Protein AF-0000000071179556 (afdb_homodimer)

Radius of gyration: 22.23 Å; Cα contacts (8 Å, |Δi|>4): 748; chains: 2; bounding box: 50×65×50 Å

Sequence (368 aa):
MEKKILLCCTGSVATIKAEELIEKFENQGFNIKVVLTNAAKHFCNAEVIQAKKVDVYTDENEWEMWKDRGDPVLHIDLGKWADILVIAPLDANTLAKISQGLCDNLLTCIIRAWDTSKPLFFCPAMNTRMYLHPLTASQILQLESWGYKQIPCISKTLMCGDTGIGAMAPVDVIVNDVVVSLSNMEKKILLCCTGSVATIKAEELIEKFENQGFNIKVVLTNAAKHFCNAEVIQAKKVDVYTDENEWEMWKDRGDPVLHIDLGKWADILVIAPLDANTLAKISQGLCDNLLTCIIRAWDTSKPLFFCPAMNTRMYLHPLTASQILQLESWGYKQIPCISKTLMCGDTGIGAMAPVDVIVNDVVVSLSN

Structure (mmCIF, N/CA/C/O backbone):
data_AF-0000000071179556-model_v1
#
loop_
_entity.id
_entity.type
_entity.pdbx_description
1 polymer 'Phosphopantothenoylcysteine decarboxylase'
#
loop_
_atom_site.group_PDB
_atom_site.id
_atom_site.type_symbol
_atom_site.label_atom_id
_atom_site.label_alt_id
_atom_site.label_comp_id
_atom_site.label_asym_id
_atom_site.label_entity_id
_atom_site.label_seq_id
_atom_site.pdbx_PDB_ins_code
_atom_site.Cartn_x
_atom_site.Cartn_y
_atom_site.Cartn_z
_atom_site.occupancy
_atom_site.B_iso_or_equiv
_atom_site.auth_seq_id
_atom_site.auth_comp_id
_atom_site.auth_asym_id
_atom_site.auth_atom_id
_atom_site.pdbx_PDB_model_num
ATOM 1 N N . MET A 1 1 ? 3.49 -35.5 -17.047 1 62.56 1 MET A N 1
ATOM 2 C CA . MET A 1 1 ? 4.266 -35 -15.914 1 62.56 1 MET A CA 1
ATOM 3 C C . MET A 1 1 ? 3.461 -34 -15.109 1 62.56 1 MET A C 1
ATOM 5 O O . MET A 1 1 ? 2.635 -33.281 -15.664 1 62.56 1 MET A O 1
ATOM 9 N N . GLU A 1 2 ? 3.504 -34.125 -13.766 1 88.88 2 GLU A N 1
ATOM 10 C CA . GLU A 1 2 ? 2.764 -33.219 -12.875 1 88.88 2 GLU A CA 1
ATOM 11 C C . GLU A 1 2 ? 3.189 -31.766 -13.055 1 88.88 2 GLU A C 1
ATOM 13 O O . GLU A 1 2 ? 4.383 -31.469 -13.078 1 88.88 2 GLU A O 1
ATOM 18 N N . LYS A 1 3 ? 2.256 -30.984 -13.445 1 95.06 3 LYS A N 1
ATOM 19 C CA . LYS A 1 3 ? 2.576 -29.562 -13.594 1 95.06 3 LYS A CA 1
ATOM 20 C C . LYS A 1 3 ? 2.914 -28.938 -12.25 1 95.06 3 LYS A C 1
ATOM 22 O O . LYS A 1 3 ? 2.369 -29.328 -11.219 1 95.06 3 LYS A O 1
ATOM 27 N N . LYS A 1 4 ? 3.855 -28.047 -12.289 1 98.19 4 LYS A N 1
ATOM 28 C CA . LYS A 1 4 ? 4.398 -27.406 -11.094 1 98.19 4 LYS A CA 1
ATOM 29 C C . LYS A 1 4 ? 3.879 -25.984 -10.945 1 98.19 4 LYS A C 1
ATOM 31 O O . LYS A 1 4 ? 4.031 -25.156 -11.852 1 98.19 4 LYS A O 1
ATOM 36 N N . ILE A 1 5 ? 3.25 -25.703 -9.742 1 98.38 5 ILE A N 1
ATOM 37 C CA . ILE A 1 5 ? 2.723 -24.359 -9.461 1 98.38 5 ILE A CA 1
ATOM 38 C C . ILE A 1 5 ? 3.531 -23.719 -8.344 1 98.38 5 ILE A C 1
ATOM 40 O O . ILE A 1 5 ? 3.756 -24.328 -7.293 1 98.38 5 ILE A O 1
ATOM 44 N N . LEU A 1 6 ? 4.035 -22.609 -8.609 1 98.81 6 LEU A N 1
ATOM 45 C CA . LEU A 1 6 ? 4.543 -21.75 -7.551 1 98.81 6 LEU A CA 1
ATOM 46 C C . LEU A 1 6 ? 3.451 -20.812 -7.039 1 98.81 6 LEU A C 1
ATOM 48 O O . LEU A 1 6 ? 3.049 -19.875 -7.734 1 98.81 6 LEU A O 1
ATOM 52 N N . LEU A 1 7 ? 2.908 -21.094 -5.879 1 98.75 7 LEU A N 1
ATOM 53 C CA . LEU A 1 7 ? 1.885 -20.266 -5.25 1 98.75 7 LEU A CA 1
ATOM 54 C C . LEU A 1 7 ? 2.52 -19.172 -4.391 1 98.75 7 LEU A C 1
ATOM 56 O O . LEU A 1 7 ? 3.277 -19.469 -3.465 1 98.75 7 LEU A O 1
ATOM 60 N N . CYS A 1 8 ? 2.24 -17.953 -4.719 1 98.88 8 CYS A N 1
ATOM 61 C CA . CYS A 1 8 ? 2.846 -16.812 -4.035 1 98.88 8 CYS A CA 1
ATOM 62 C C . CYS A 1 8 ? 1.792 -16 -3.291 1 98.88 8 CYS A C 1
ATOM 64 O O . CYS A 1 8 ? 0.78 -15.602 -3.873 1 98.88 8 CYS A O 1
ATOM 66 N N . CYS A 1 9 ? 2.051 -15.703 -2.035 1 98.62 9 CYS A N 1
ATOM 67 C CA . CYS A 1 9 ? 1.109 -14.969 -1.197 1 98.62 9 CYS A CA 1
ATOM 68 C C . CYS A 1 9 ? 1.713 -13.656 -0.721 1 98.62 9 CYS A C 1
ATOM 70 O O . CYS A 1 9 ? 2.895 -13.602 -0.375 1 98.62 9 CYS A O 1
ATOM 72 N N . THR A 1 10 ? 0.874 -12.602 -0.731 1 98.44 10 THR A N 1
ATOM 73 C CA . THR A 1 10 ? 1.305 -11.273 -0.328 1 98.44 10 THR A CA 1
ATOM 74 C C . THR A 1 10 ? 0.527 -10.797 0.896 1 98.44 10 THR A C 1
ATOM 76 O O . THR A 1 10 ? -0.205 -11.578 1.512 1 98.44 10 THR A O 1
ATOM 79 N N . GLY A 1 11 ? 0.757 -9.516 1.272 1 94.94 11 GLY A N 1
ATOM 80 C CA . GLY A 1 11 ? 0.276 -9.008 2.547 1 94.94 11 GLY A CA 1
ATOM 81 C C . GLY A 1 11 ? -1.184 -8.594 2.51 1 94.94 11 GLY A C 1
ATOM 82 O O . GLY A 1 11 ? -1.512 -7.434 2.773 1 94.94 11 GLY A O 1
ATOM 83 N N . SER A 1 12 ? -2.061 -9.453 2.211 1 94.88 12 SER A N 1
ATOM 84 C CA . SER A 1 12 ? -3.508 -9.297 2.316 1 94.88 12 SER A CA 1
ATOM 85 C C . SER A 1 12 ? -4.102 -10.305 3.295 1 94.88 12 SER A C 1
ATOM 87 O O . SER A 1 12 ? -3.621 -11.438 3.393 1 94.88 12 SER A O 1
ATOM 89 N N . VAL A 1 13 ? -5.184 -9.891 3.982 1 91.56 13 VAL A N 1
ATOM 90 C CA . VAL A 1 13 ? -5.824 -10.781 4.945 1 91.56 13 VAL A CA 1
ATOM 91 C C . VAL A 1 13 ? -6.277 -12.062 4.246 1 91.56 13 VAL A C 1
ATOM 93 O O . VAL A 1 13 ? -6.297 -13.133 4.855 1 91.56 13 VAL A O 1
ATOM 96 N N . ALA A 1 14 ? -6.531 -12.055 2.951 1 94.25 14 ALA A N 1
ATOM 97 C CA . ALA A 1 14 ? -6.977 -13.195 2.154 1 94.25 14 ALA A CA 1
ATOM 98 C C . ALA A 1 14 ? -5.926 -14.297 2.143 1 94.25 14 ALA A C 1
ATOM 100 O O . ALA A 1 14 ? -6.215 -15.43 1.756 1 94.25 14 ALA A O 1
ATOM 101 N N . THR A 1 15 ? -4.73 -14.016 2.582 1 96.19 15 THR A N 1
ATOM 102 C CA . THR A 1 15 ? -3.66 -15 2.672 1 96.19 15 THR A CA 1
ATOM 103 C C . THR A 1 15 ? -4.051 -16.141 3.617 1 96.19 15 THR A C 1
ATOM 105 O O . THR A 1 15 ? -3.484 -17.234 3.551 1 96.19 15 THR A O 1
ATOM 108 N N . ILE A 1 16 ? -5.016 -15.922 4.449 1 93.25 16 ILE A N 1
ATOM 109 C CA . ILE A 1 16 ? -5.52 -16.953 5.34 1 93.25 16 ILE A CA 1
ATOM 110 C C . ILE A 1 16 ? -6.039 -18.141 4.52 1 93.25 16 ILE A C 1
ATOM 112 O O . ILE A 1 16 ? -6.176 -19.25 5.035 1 93.25 16 ILE A O 1
ATOM 116 N N . LYS A 1 17 ? -6.375 -17.953 3.24 1 94.88 17 LYS A N 1
ATOM 117 C CA . LYS A 1 17 ? -6.922 -18.984 2.354 1 94.88 17 LYS A CA 1
ATOM 118 C C . LYS A 1 17 ? -5.809 -19.781 1.691 1 94.88 17 LYS A C 1
ATOM 120 O O . LYS A 1 17 ? -6.074 -20.703 0.906 1 94.88 17 LYS A O 1
ATOM 125 N N . ALA A 1 18 ? -4.578 -19.484 2.018 1 96.75 18 ALA A N 1
ATOM 126 C CA . ALA A 1 18 ? -3.439 -20.125 1.355 1 96.75 18 ALA A CA 1
ATOM 127 C C . ALA A 1 18 ? -3.486 -21.641 1.511 1 96.75 18 ALA A C 1
ATOM 129 O O . ALA A 1 18 ? -3.273 -22.375 0.543 1 96.75 18 ALA A O 1
ATOM 130 N N . GLU A 1 19 ? -3.807 -22.094 2.672 1 96 19 GLU A N 1
ATOM 131 C CA . GLU A 1 19 ? -3.846 -23.531 2.926 1 96 19 GLU A CA 1
ATOM 132 C C . GLU A 1 19 ? -4.91 -24.219 2.068 1 96 19 GLU A C 1
ATOM 134 O O . GLU A 1 19 ? -4.664 -25.281 1.5 1 96 19 GLU A O 1
ATOM 139 N N . GLU A 1 20 ? -6.055 -23.609 2.033 1 96.88 20 GLU A N 1
ATOM 140 C CA . GLU A 1 20 ? -7.137 -24.141 1.214 1 96.88 20 GLU A CA 1
ATOM 141 C C . GLU A 1 20 ? -6.742 -24.188 -0.26 1 96.88 20 GLU A C 1
ATOM 143 O O . GLU A 1 20 ? -7.023 -25.172 -0.954 1 96.88 20 GLU A O 1
ATOM 148 N N . LEU A 1 21 ? -6.09 -23.172 -0.762 1 97.94 21 LEU A N 1
ATOM 149 C CA . LEU A 1 21 ? -5.621 -23.109 -2.141 1 97.94 21 LEU A CA 1
ATOM 150 C C . LEU A 1 21 ? -4.66 -24.25 -2.439 1 97.94 21 LEU A C 1
ATOM 152 O O . LEU A 1 21 ? -4.793 -24.922 -3.463 1 97.94 21 LEU A O 1
ATOM 156 N N . ILE A 1 22 ? -3.709 -24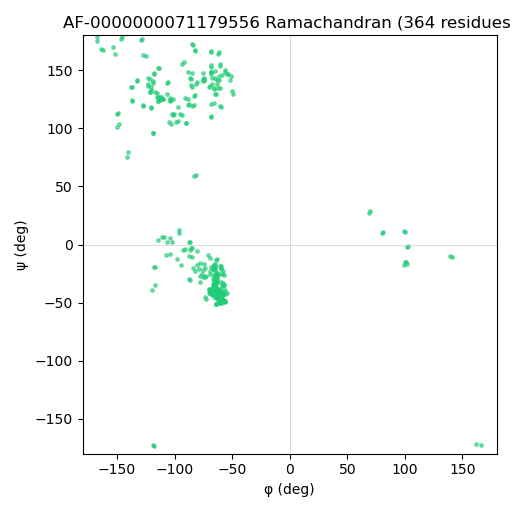.453 -1.529 1 97.62 22 ILE A N 1
ATOM 157 C CA . ILE A 1 22 ? -2.707 -25.5 -1.677 1 97.62 22 ILE A CA 1
ATOM 158 C C . ILE A 1 22 ? -3.396 -26.859 -1.8 1 97.62 22 ILE A C 1
ATOM 160 O O . ILE A 1 22 ? -3.131 -27.609 -2.738 1 97.62 22 ILE A O 1
ATOM 164 N N . GLU A 1 23 ? -4.312 -27.109 -0.922 1 96.81 23 GLU A N 1
ATOM 165 C CA . GLU A 1 23 ? -5.02 -28.375 -0.893 1 96.81 23 GLU A CA 1
ATOM 166 C C . GLU A 1 23 ? -5.793 -28.609 -2.188 1 96.81 23 GLU A C 1
ATOM 168 O O . GLU A 1 23 ? -5.746 -29.703 -2.756 1 96.81 23 GLU A O 1
ATOM 173 N N . LYS A 1 24 ? -6.477 -27.641 -2.631 1 97.69 24 LYS A N 1
ATOM 174 C CA . LYS A 1 24 ? -7.305 -27.781 -3.822 1 97.69 24 LYS A CA 1
ATOM 175 C C . LYS A 1 24 ? -6.449 -27.969 -5.07 1 97.69 24 LYS A C 1
ATOM 177 O O . LYS A 1 24 ? -6.801 -28.75 -5.957 1 97.69 24 LYS A O 1
ATOM 182 N N . PHE A 1 25 ? -5.332 -27.25 -5.184 1 97.5 25 PHE A N 1
ATOM 183 C CA . PHE A 1 25 ? -4.426 -27.438 -6.305 1 97.5 25 PHE A CA 1
ATOM 184 C C . PHE A 1 25 ? -3.816 -28.844 -6.277 1 97.5 25 PHE A C 1
ATOM 186 O O . PHE A 1 25 ? -3.697 -29.5 -7.316 1 97.5 25 PHE A O 1
ATOM 193 N N . GLU A 1 26 ? -3.426 -29.281 -5.059 1 96.62 26 GLU A N 1
ATOM 194 C CA . GLU A 1 26 ? -2.881 -30.625 -4.922 1 96.62 26 GLU A CA 1
ATOM 195 C C . GLU A 1 26 ? -3.904 -31.688 -5.332 1 96.62 26 GLU A C 1
ATOM 197 O O . GLU A 1 26 ? -3.561 -32.688 -5.98 1 96.62 26 GLU A O 1
ATOM 202 N N . ASN A 1 27 ? -5.133 -31.438 -4.957 1 96.44 27 ASN A N 1
ATOM 203 C CA . ASN A 1 27 ? -6.211 -32.344 -5.309 1 96.44 27 ASN A CA 1
ATOM 204 C C . ASN A 1 27 ? -6.41 -32.438 -6.82 1 96.44 27 ASN A C 1
ATOM 206 O O . ASN A 1 27 ? -6.953 -33.406 -7.332 1 96.44 27 ASN A O 1
ATOM 210 N N . GLN A 1 28 ? -6 -31.391 -7.543 1 96.12 28 GLN A N 1
ATOM 211 C CA . GLN A 1 28 ? -6.082 -31.359 -9 1 96.12 28 GLN A CA 1
ATOM 212 C C . GLN A 1 28 ? -4.848 -32 -9.633 1 96.12 28 GLN A C 1
ATOM 214 O O . GLN A 1 28 ? -4.723 -32.031 -10.852 1 96.12 28 GLN A O 1
ATOM 219 N N . GLY A 1 29 ? -3.848 -32.406 -8.773 1 95.44 29 GLY A N 1
ATOM 220 C CA . GLY A 1 29 ? -2.695 -33.156 -9.258 1 95.44 29 GLY A CA 1
ATOM 221 C C . GLY A 1 29 ? -1.466 -32.281 -9.453 1 95.44 29 GLY A C 1
ATOM 222 O O . GLY A 1 29 ? -0.488 -32.719 -10.07 1 95.44 29 GLY A O 1
ATOM 223 N N . PHE A 1 30 ? -1.452 -31.062 -8.992 1 97.12 30 PHE A N 1
ATOM 224 C CA . PHE A 1 30 ? -0.319 -30.172 -9.172 1 97.12 30 PHE A CA 1
ATOM 225 C C . PHE A 1 30 ? 0.721 -30.375 -8.078 1 97.12 30 PHE A C 1
ATOM 227 O O . PHE A 1 30 ? 0.377 -30.719 -6.945 1 97.12 30 PHE A O 1
ATOM 234 N N . ASN A 1 31 ? 1.941 -30.297 -8.414 1 97.44 31 ASN A N 1
ATOM 235 C CA . ASN A 1 31 ? 3.021 -30.125 -7.449 1 97.44 31 ASN A CA 1
ATOM 236 C C . ASN A 1 31 ? 3.188 -28.656 -7.047 1 97.44 31 ASN A C 1
ATOM 238 O O . ASN A 1 31 ? 3.301 -27.781 -7.91 1 97.44 31 ASN A O 1
ATOM 242 N N . ILE A 1 32 ? 3.203 -28.375 -5.68 1 97.5 32 ILE A N 1
ATOM 243 C CA . ILE A 1 32 ? 3.092 -26.984 -5.246 1 97.5 32 ILE A CA 1
ATOM 244 C C . ILE A 1 32 ? 4.312 -26.609 -4.414 1 97.5 32 ILE A C 1
ATOM 246 O O . ILE A 1 32 ? 4.758 -27.375 -3.559 1 97.5 32 ILE A O 1
ATOM 250 N N . LYS A 1 33 ? 4.922 -25.5 -4.711 1 98 33 LYS A N 1
ATOM 251 C CA . LYS A 1 33 ? 5.785 -24.75 -3.805 1 98 33 LYS A CA 1
ATOM 252 C C . LYS A 1 33 ? 5.172 -23.391 -3.469 1 98 33 LYS A C 1
ATOM 254 O O . LYS A 1 33 ? 4.41 -22.828 -4.262 1 98 33 LYS A O 1
ATOM 259 N N . VAL A 1 34 ? 5.523 -22.875 -2.258 1 98.38 34 VAL A N 1
ATOM 260 C CA . VAL A 1 34 ? 4.867 -21.656 -1.783 1 98.38 34 VAL A CA 1
ATOM 261 C C . VAL A 1 34 ? 5.91 -20.578 -1.488 1 98.38 34 VAL A C 1
ATOM 263 O O . VAL A 1 34 ? 6.977 -20.875 -0.939 1 98.38 34 VAL A O 1
ATOM 266 N N . VAL A 1 35 ? 5.625 -19.375 -1.896 1 98.25 35 VAL A N 1
ATOM 267 C CA . VAL A 1 35 ? 6.398 -18.203 -1.502 1 98.25 35 VAL A CA 1
ATOM 268 C C . VAL A 1 35 ? 5.531 -17.281 -0.651 1 98.25 35 VAL A C 1
ATOM 270 O O . VAL A 1 35 ? 4.414 -16.938 -1.041 1 98.25 35 VAL A O 1
ATOM 273 N N . LEU A 1 36 ? 6.008 -16.922 0.505 1 97.75 36 LEU A N 1
ATOM 274 C CA . LEU A 1 36 ? 5.355 -15.945 1.375 1 97.75 36 LEU A CA 1
ATOM 275 C C . LEU A 1 36 ? 6.207 -14.688 1.521 1 97.75 36 LEU A C 1
ATOM 277 O O . LEU A 1 36 ? 7.379 -14.766 1.901 1 97.75 36 LEU A O 1
ATOM 281 N N . THR A 1 37 ? 5.617 -13.516 1.182 1 97.69 37 THR A N 1
ATOM 282 C CA . THR A 1 37 ? 6.297 -12.281 1.56 1 97.69 37 THR A CA 1
ATOM 283 C C . THR A 1 37 ? 6.289 -12.102 3.074 1 97.69 37 THR A C 1
ATOM 285 O O . THR A 1 37 ? 5.531 -12.773 3.779 1 97.69 37 THR A O 1
ATOM 288 N N . ASN A 1 38 ? 7.09 -11.195 3.547 1 94.88 38 ASN A N 1
ATOM 289 C CA . ASN A 1 38 ? 7.098 -10.93 4.98 1 94.88 38 ASN A CA 1
ATOM 290 C C . ASN A 1 38 ? 5.727 -10.477 5.473 1 94.88 38 ASN A C 1
ATOM 292 O O . ASN A 1 38 ? 5.285 -10.883 6.551 1 94.88 38 ASN A O 1
ATOM 296 N N . ALA A 1 39 ? 5.07 -9.672 4.746 1 94.25 39 ALA A N 1
ATOM 297 C CA . ALA A 1 39 ? 3.742 -9.195 5.129 1 94.25 39 ALA A CA 1
ATOM 298 C C . ALA A 1 39 ? 2.734 -10.344 5.156 1 94.25 39 ALA A C 1
ATOM 300 O O . ALA A 1 39 ? 1.844 -10.367 6.008 1 94.25 39 ALA A O 1
ATOM 301 N N . ALA A 1 40 ? 2.873 -11.32 4.266 1 95.75 40 ALA A N 1
ATOM 302 C CA . ALA A 1 40 ? 1.962 -12.453 4.191 1 95.75 40 ALA A CA 1
ATOM 303 C C . ALA A 1 40 ? 2.061 -13.32 5.449 1 95.75 40 ALA A C 1
ATOM 305 O O . ALA A 1 40 ? 1.081 -13.945 5.855 1 95.75 40 ALA A O 1
ATOM 306 N N . LYS A 1 41 ? 3.162 -13.312 6.098 1 94.06 41 LYS A N 1
ATOM 307 C CA . LYS A 1 41 ? 3.418 -14.156 7.258 1 94.06 41 LYS A CA 1
ATOM 308 C C . LYS A 1 41 ? 2.549 -13.734 8.445 1 94.06 41 LYS A C 1
ATOM 310 O O . LYS A 1 41 ? 2.387 -14.5 9.398 1 94.06 41 LYS A O 1
ATOM 315 N N . HIS A 1 42 ? 2.082 -12.547 8.367 1 89.12 42 HIS A N 1
ATOM 316 C CA . HIS A 1 42 ? 1.188 -12.086 9.422 1 89.12 42 HIS A CA 1
ATOM 317 C C . HIS A 1 42 ? -0.127 -12.859 9.406 1 89.12 42 HIS A C 1
ATOM 319 O O . HIS A 1 42 ? -0.814 -12.945 10.43 1 89.12 42 HIS A O 1
ATOM 325 N N . PHE A 1 43 ? -0.433 -13.5 8.266 1 90.56 43 PHE A N 1
ATOM 326 C CA . PHE A 1 43 ? -1.744 -14.117 8.102 1 90.56 43 PHE A CA 1
ATOM 327 C C . PHE A 1 43 ? -1.614 -15.625 7.922 1 90.56 43 PHE A C 1
ATOM 329 O O . PHE A 1 43 ? -2.607 -16.344 7.988 1 90.56 43 PHE A O 1
ATOM 336 N N . CYS A 1 44 ? -0.476 -16.016 7.566 1 90.25 44 CYS A N 1
ATOM 337 C CA . CYS A 1 44 ? -0.208 -17.422 7.277 1 90.25 44 CYS A CA 1
ATOM 338 C C . CYS A 1 44 ? 1.121 -17.859 7.883 1 90.25 44 CYS A C 1
ATOM 340 O O . CYS A 1 44 ? 2.166 -17.281 7.582 1 90.25 44 CYS A O 1
ATOM 342 N N . ASN A 1 45 ? 1.01 -18.859 8.68 1 88.56 45 ASN A N 1
ATOM 343 C CA . ASN A 1 45 ? 2.207 -19.406 9.312 1 88.56 45 ASN A CA 1
ATOM 344 C C . ASN A 1 45 ? 2.928 -20.391 8.398 1 88.56 45 ASN A C 1
ATOM 346 O O . ASN A 1 45 ? 2.377 -21.438 8.039 1 88.56 45 ASN A O 1
ATOM 350 N N . ALA A 1 46 ? 4.109 -20.062 8.109 1 85.31 46 ALA A N 1
ATOM 351 C CA . ALA A 1 46 ? 4.91 -20.891 7.207 1 85.31 46 ALA A CA 1
ATOM 352 C C . ALA A 1 46 ? 5.055 -22.312 7.746 1 85.31 46 ALA A C 1
ATOM 354 O O . ALA A 1 46 ? 5.055 -23.266 6.98 1 85.31 46 ALA A O 1
ATOM 355 N N . GLU A 1 47 ? 5.16 -22.422 9.016 1 85.38 47 GLU A N 1
ATOM 356 C CA . GLU A 1 47 ? 5.359 -23.719 9.648 1 85.38 47 GLU A CA 1
ATOM 357 C C . GLU A 1 47 ? 4.141 -24.625 9.453 1 85.38 47 GLU A C 1
ATOM 359 O O . GLU A 1 47 ? 4.281 -25.828 9.32 1 85.38 47 GLU A O 1
ATOM 364 N N . VAL A 1 48 ? 3.033 -24 9.422 1 85.06 48 VAL A N 1
ATOM 365 C CA . VAL A 1 48 ? 1.794 -24.75 9.242 1 85.06 48 VAL A CA 1
ATOM 366 C C . VAL A 1 48 ? 1.752 -25.344 7.84 1 85.06 48 VAL A C 1
ATOM 368 O O . VAL A 1 48 ? 1.374 -26.5 7.664 1 85.06 48 VAL A O 1
ATOM 371 N N . ILE A 1 49 ? 2.195 -24.594 6.914 1 86.69 49 ILE A N 1
ATOM 372 C CA . ILE A 1 49 ? 2.238 -25.062 5.535 1 86.69 49 ILE A CA 1
ATOM 373 C C . ILE A 1 49 ? 3.299 -26.156 5.391 1 86.69 49 ILE A C 1
ATOM 375 O O . ILE A 1 49 ? 3.062 -27.172 4.742 1 86.69 49 ILE A O 1
ATOM 379 N N . GLN A 1 50 ? 4.402 -25.953 6.008 1 85.56 50 GLN A N 1
ATOM 380 C CA . GLN A 1 50 ? 5.5 -26.906 5.926 1 85.56 50 GLN A CA 1
ATOM 381 C C . GLN A 1 50 ? 5.105 -28.25 6.52 1 85.56 50 GLN A C 1
ATOM 383 O O . GLN A 1 50 ? 5.555 -29.297 6.051 1 85.56 50 GLN A O 1
ATOM 388 N N . ALA A 1 51 ? 4.289 -28.172 7.473 1 83 51 ALA A N 1
ATOM 389 C CA . ALA A 1 51 ? 3.832 -29.391 8.133 1 83 51 ALA A CA 1
ATOM 390 C C . ALA A 1 51 ? 3.025 -30.266 7.176 1 83 51 ALA A C 1
ATOM 392 O O . ALA A 1 51 ? 2.92 -31.469 7.371 1 83 51 ALA A O 1
ATOM 393 N N . LYS A 1 52 ? 2.598 -29.703 6.125 1 85.31 52 LYS A N 1
ATOM 394 C CA . LYS A 1 52 ? 1.834 -30.422 5.117 1 85.31 52 LYS A CA 1
ATOM 395 C C . LYS A 1 52 ? 2.738 -30.906 3.984 1 85.31 52 LYS A C 1
ATOM 397 O O . LYS A 1 52 ? 2.262 -31.203 2.889 1 85.31 52 LYS A O 1
ATOM 402 N N . LYS A 1 53 ? 4.043 -30.828 4.117 1 88.81 53 LYS A N 1
ATOM 403 C CA . LYS A 1 53 ? 5.07 -31.312 3.203 1 88.81 53 LYS A CA 1
ATOM 404 C C . LYS A 1 53 ? 5.113 -30.484 1.926 1 88.81 53 LYS A C 1
ATOM 406 O O . LYS A 1 53 ? 5.297 -31.031 0.833 1 88.81 53 LYS A O 1
ATOM 411 N N . VAL A 1 54 ? 4.758 -29.312 2.051 1 93.88 54 VAL A N 1
ATOM 412 C CA . VAL A 1 54 ? 4.895 -28.344 0.968 1 93.88 54 VAL A CA 1
ATOM 413 C C . VAL A 1 54 ? 6.07 -27.422 1.254 1 93.88 54 VAL A C 1
ATOM 415 O O . VAL A 1 54 ? 6.191 -26.875 2.359 1 93.88 54 VAL A O 1
ATOM 418 N N . ASP A 1 55 ? 7.016 -27.312 0.297 1 95.56 55 ASP A N 1
ATOM 419 C CA . ASP A 1 55 ? 8.141 -26.406 0.47 1 95.56 55 ASP A CA 1
ATOM 420 C C . ASP A 1 55 ? 7.672 -24.953 0.504 1 95.56 55 ASP A C 1
ATOM 422 O O . ASP A 1 55 ? 6.926 -24.516 -0.372 1 95.56 55 ASP A O 1
ATOM 426 N N . VAL A 1 56 ? 8.141 -24.266 1.53 1 96.44 56 VAL A N 1
ATOM 427 C CA . VAL A 1 56 ? 7.801 -22.844 1.689 1 96.44 56 VAL A CA 1
ATOM 428 C C . VAL A 1 56 ? 9.078 -22 1.684 1 96.44 56 VAL A C 1
ATOM 430 O O . VAL A 1 56 ? 10.062 -22.344 2.34 1 96.44 56 VAL A O 1
ATOM 433 N N . TYR A 1 57 ? 9.016 -20.953 0.917 1 96.19 57 TYR A N 1
ATOM 434 C CA . TYR A 1 57 ? 10.133 -20.016 0.83 1 96.19 57 TYR A CA 1
ATOM 435 C C . TYR A 1 57 ? 9.703 -18.609 1.23 1 96.19 57 TYR A C 1
ATOM 437 O O . TYR A 1 57 ? 8.578 -18.188 0.929 1 96.19 57 TYR A O 1
ATOM 445 N N . THR A 1 58 ? 10.57 -17.938 1.898 1 95.31 58 THR A N 1
ATOM 446 C CA . THR A 1 58 ? 10.312 -16.578 2.381 1 95.31 58 THR A CA 1
ATOM 447 C C . THR A 1 58 ? 11.438 -15.633 1.959 1 95.31 58 THR A C 1
ATOM 449 O O . THR A 1 58 ? 12.414 -16.062 1.339 1 95.31 58 THR A O 1
ATOM 452 N N . ASP A 1 59 ? 11.328 -14.297 2.275 1 93.88 59 ASP A N 1
ATOM 453 C CA . ASP A 1 59 ? 12.32 -13.289 1.906 1 93.88 59 ASP A CA 1
ATOM 454 C C . ASP A 1 59 ? 13.688 -13.617 2.5 1 93.88 59 ASP A C 1
ATOM 456 O O . ASP A 1 59 ? 14.719 -13.344 1.882 1 93.88 59 ASP A O 1
ATOM 460 N N . GLU A 1 60 ? 13.703 -14.203 3.617 1 91 60 GLU A N 1
ATOM 461 C CA . GLU A 1 60 ? 14.945 -14.539 4.309 1 91 60 GLU A CA 1
ATOM 462 C C . GLU A 1 60 ? 15.703 -15.648 3.582 1 91 60 GLU A C 1
ATOM 464 O O . GLU A 1 60 ? 16.922 -15.727 3.67 1 91 60 GLU A O 1
ATOM 469 N N . ASN A 1 61 ? 15.047 -16.484 2.838 1 90.25 61 ASN A N 1
ATOM 470 C CA . ASN A 1 61 ? 15.656 -17.625 2.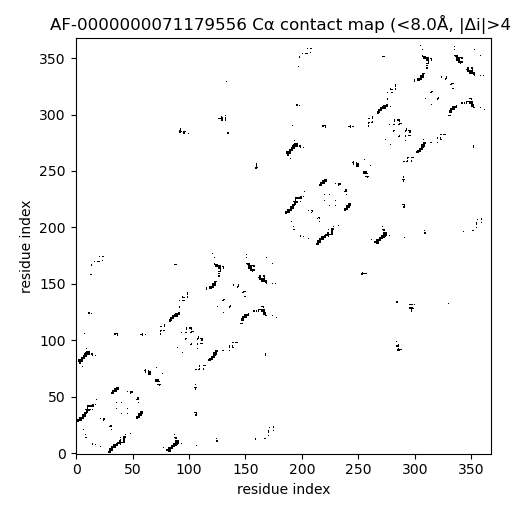141 1 90.25 61 ASN A CA 1
ATOM 471 C C . ASN A 1 61 ? 16.5 -17.156 0.954 1 90.25 61 ASN A C 1
ATOM 473 O O . ASN A 1 61 ? 17.422 -17.859 0.529 1 90.25 61 ASN A O 1
ATOM 477 N N . GLU A 1 62 ? 16.172 -16.016 0.378 1 82.62 62 GLU A N 1
ATOM 478 C CA . GLU A 1 62 ? 16.859 -15.516 -0.813 1 82.62 62 GLU A CA 1
ATOM 479 C C . GLU A 1 62 ? 18.359 -15.375 -0.568 1 82.62 62 GLU A C 1
ATOM 481 O O . GLU A 1 62 ? 19.172 -15.703 -1.44 1 82.62 62 GLU A O 1
ATOM 486 N N . TRP A 1 63 ? 18.734 -15.031 0.593 1 78 63 TRP A N 1
ATOM 487 C CA . TRP A 1 63 ? 20.125 -14.68 0.829 1 78 63 TRP A CA 1
ATOM 488 C C . TRP A 1 63 ? 20.859 -15.805 1.541 1 78 63 TRP A C 1
ATOM 490 O O . TRP A 1 63 ? 22.094 -15.82 1.589 1 78 63 TRP A O 1
ATOM 500 N N . GLU A 1 64 ? 20.094 -16.75 1.935 1 78.5 64 GLU A N 1
ATOM 501 C CA . GLU A 1 64 ? 20.703 -17.875 2.621 1 78.5 64 GLU A CA 1
ATOM 502 C C . GLU A 1 64 ? 21.359 -18.828 1.628 1 78.5 64 GLU A C 1
ATOM 504 O O . GLU A 1 64 ? 22.328 -19.516 1.965 1 78.5 64 GLU A O 1
ATOM 509 N N . MET A 1 65 ? 20.984 -18.781 0.442 1 70.94 65 MET A N 1
ATOM 510 C CA . MET A 1 65 ? 21.422 -19.797 -0.506 1 70.94 65 MET A CA 1
ATOM 511 C C . MET A 1 65 ? 22.656 -19.344 -1.284 1 70.94 65 MET A C 1
ATOM 513 O O . MET A 1 65 ? 23.344 -20.156 -1.894 1 70.94 65 MET A O 1
ATOM 517 N N . TRP A 1 66 ? 22.875 -17.969 -1.237 1 67.56 66 TRP A N 1
ATOM 518 C CA . TRP A 1 66 ? 24 -17.469 -2.037 1 67.56 66 TRP A CA 1
ATOM 519 C C . TRP A 1 66 ? 25.219 -17.203 -1.162 1 67.56 66 TRP A C 1
ATOM 521 O O . TRP A 1 66 ? 25.156 -16.406 -0.232 1 67.56 66 TRP A O 1
ATOM 531 N N . LYS A 1 67 ? 26.344 -17.984 -1.278 1 71.31 67 LYS A N 1
ATOM 532 C CA . LYS A 1 67 ? 27.578 -17.766 -0.544 1 71.31 67 LYS A CA 1
ATOM 533 C C . LYS A 1 67 ? 28.734 -17.453 -1.494 1 71.31 67 LYS A C 1
ATOM 535 O O . LYS A 1 67 ? 29.625 -16.656 -1.163 1 71.31 67 LYS A O 1
ATOM 540 N N . ASP A 1 68 ? 28.594 -18.172 -2.686 1 76.5 68 ASP A N 1
ATOM 541 C CA . ASP A 1 68 ? 29.672 -17.984 -3.646 1 76.5 68 ASP A CA 1
ATOM 542 C C . ASP A 1 68 ? 29.172 -18.188 -5.078 1 76.5 68 ASP A C 1
ATOM 544 O O . ASP A 1 68 ? 28.062 -18.672 -5.289 1 76.5 68 ASP A O 1
ATOM 548 N N . ARG A 1 69 ? 30.172 -17.609 -5.934 1 76.5 69 ARG A N 1
ATOM 549 C CA . ARG A 1 69 ? 29.906 -17.766 -7.359 1 76.5 69 ARG A CA 1
ATOM 550 C C . ARG A 1 69 ? 29.562 -19.219 -7.691 1 76.5 69 ARG A C 1
ATOM 552 O O . ARG A 1 69 ? 30.219 -20.141 -7.215 1 76.5 69 ARG A O 1
ATOM 559 N N . GLY A 1 70 ? 28.344 -19.391 -8.477 1 73.62 70 GLY A N 1
ATOM 560 C CA . GLY A 1 70 ? 27.891 -20.734 -8.828 1 73.62 70 GLY A CA 1
ATOM 561 C C . GLY A 1 70 ? 26.75 -21.234 -7.961 1 73.62 70 GLY A C 1
ATOM 562 O O . GLY A 1 70 ? 26.047 -22.172 -8.328 1 73.62 70 GLY A O 1
ATOM 563 N N . ASP A 1 71 ? 26.641 -20.562 -6.922 1 75.88 71 ASP A N 1
ATOM 564 C CA . ASP A 1 71 ? 25.562 -20.953 -6.02 1 75.88 71 ASP A CA 1
ATOM 565 C C . ASP A 1 71 ? 24.203 -20.656 -6.629 1 75.88 71 ASP A C 1
ATOM 567 O O . ASP A 1 71 ? 24.062 -19.719 -7.422 1 75.88 71 ASP A O 1
ATOM 571 N N . PRO A 1 72 ? 23.328 -21.5 -6.285 1 78.75 72 PRO A N 1
ATOM 572 C CA . PRO A 1 72 ? 21.984 -21.281 -6.824 1 78.75 72 PRO A CA 1
ATOM 573 C C . PRO A 1 72 ? 21.391 -19.938 -6.402 1 78.75 72 PRO A C 1
ATOM 575 O O . PRO A 1 72 ? 21.656 -19.469 -5.293 1 78.75 72 PRO A O 1
ATOM 578 N N . VAL A 1 73 ? 20.828 -19.297 -7.37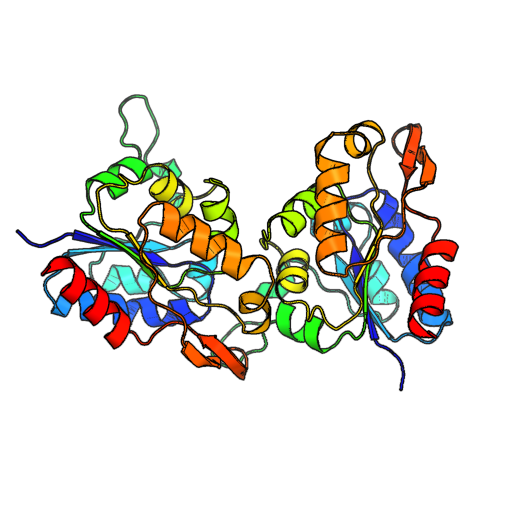9 1 90.19 73 VAL A N 1
ATOM 579 C CA . VAL A 1 73 ? 20.047 -18.094 -7.117 1 90.19 73 VAL A CA 1
ATOM 580 C C . VAL A 1 73 ? 18.578 -18.438 -6.957 1 90.19 73 VAL A C 1
ATOM 582 O O . VAL A 1 73 ? 17.922 -18.828 -7.926 1 90.19 73 VAL A O 1
ATOM 585 N N . LEU A 1 74 ? 18.062 -18.312 -5.793 1 93.44 74 LEU A N 1
ATOM 586 C CA . LEU A 1 74 ? 16.781 -18.906 -5.383 1 93.44 74 LEU A CA 1
ATOM 587 C C . LEU A 1 74 ? 15.648 -18.422 -6.285 1 93.44 74 LEU A C 1
ATOM 589 O O . LEU A 1 74 ? 14.859 -19.234 -6.77 1 93.44 74 LEU A O 1
ATOM 593 N N . HIS A 1 75 ? 15.555 -17.047 -6.512 1 95.31 75 HIS A N 1
ATOM 594 C CA . HIS A 1 75 ? 14.445 -16.531 -7.312 1 95.31 75 HIS A CA 1
ATOM 595 C C . HIS A 1 75 ? 14.539 -17.016 -8.758 1 95.31 75 HIS A C 1
ATOM 597 O O . HIS A 1 75 ? 13.516 -17.172 -9.43 1 95.31 75 HIS A O 1
ATOM 603 N N . ILE A 1 76 ? 15.695 -17.281 -9.242 1 95.06 76 ILE A N 1
ATOM 604 C CA . ILE A 1 76 ? 15.883 -17.844 -10.578 1 95.06 76 ILE A CA 1
ATOM 605 C C . ILE A 1 76 ? 15.461 -19.312 -10.602 1 95.06 76 ILE A C 1
ATOM 607 O O . ILE A 1 76 ? 14.711 -19.734 -11.477 1 95.06 76 ILE A O 1
ATOM 611 N N . ASP A 1 77 ? 15.898 -20.047 -9.648 1 95.56 77 ASP A N 1
ATOM 612 C CA . ASP A 1 77 ? 15.625 -21.484 -9.562 1 95.56 77 ASP A CA 1
ATOM 613 C C . ASP A 1 77 ? 14.133 -21.75 -9.414 1 95.56 77 ASP A C 1
ATOM 615 O O . ASP A 1 77 ? 13.594 -22.672 -10.039 1 95.56 77 ASP A O 1
ATOM 619 N N . LEU A 1 78 ? 13.484 -20.969 -8.609 1 97.44 78 LEU A N 1
ATOM 620 C CA . LEU A 1 78 ? 12.055 -21.141 -8.414 1 97.44 78 LEU A CA 1
ATOM 621 C C . LEU A 1 78 ? 11.289 -20.844 -9.703 1 97.44 78 LEU A C 1
ATOM 623 O O . LEU A 1 78 ? 10.336 -21.547 -10.039 1 97.44 78 LEU A O 1
ATOM 627 N N . GLY A 1 79 ? 11.742 -19.781 -10.391 1 97.69 79 GLY A N 1
ATOM 628 C CA . GLY A 1 79 ? 11.141 -19.469 -11.68 1 97.69 79 GLY A CA 1
ATOM 629 C C . GLY A 1 79 ? 11.305 -20.578 -12.703 1 97.69 79 GLY A C 1
ATOM 630 O O . GLY A 1 79 ? 10.383 -20.875 -13.469 1 97.69 79 GLY A O 1
ATOM 631 N N . LYS A 1 80 ? 12.469 -21.203 -12.703 1 97.06 80 LYS A N 1
ATOM 632 C CA . LYS A 1 80 ? 12.734 -22.312 -13.617 1 97.06 80 LYS A CA 1
ATOM 633 C C . LYS A 1 80 ? 11.922 -23.547 -13.234 1 97.06 80 LYS A C 1
ATOM 635 O O . LYS A 1 80 ? 11.43 -24.266 -14.109 1 97.06 80 LYS A O 1
ATOM 640 N N . TRP A 1 81 ? 11.797 -23.781 -12.016 1 97.75 81 TRP A N 1
ATOM 641 C CA . TRP A 1 81 ? 11.102 -24.953 -11.492 1 97.75 81 TRP A CA 1
ATOM 642 C C . TRP A 1 81 ? 9.617 -24.906 -11.859 1 97.75 81 TRP A C 1
ATOM 644 O O . TRP A 1 81 ? 9.055 -25.922 -12.281 1 97.75 81 TRP A O 1
ATOM 654 N N . ALA A 1 82 ? 9.008 -23.797 -11.758 1 98.5 82 ALA A N 1
ATOM 655 C CA . ALA A 1 82 ? 7.555 -23.672 -11.875 1 98.5 82 ALA A CA 1
ATOM 656 C C . ALA A 1 82 ? 7.121 -23.641 -13.336 1 98.5 82 ALA A C 1
ATOM 658 O O . ALA A 1 82 ? 7.762 -23 -14.172 1 98.5 82 ALA A O 1
ATOM 659 N N . ASP A 1 83 ? 6.105 -24.312 -13.602 1 98.19 83 ASP A N 1
ATOM 660 C CA . ASP A 1 83 ? 5.441 -24.203 -14.898 1 98.19 83 ASP A CA 1
ATOM 661 C C . ASP A 1 83 ? 4.434 -23.062 -14.906 1 98.19 83 ASP A C 1
ATOM 663 O O . ASP A 1 83 ? 4.172 -22.453 -15.953 1 98.19 83 ASP A O 1
ATOM 667 N N . ILE A 1 84 ? 3.854 -22.781 -13.734 1 98.44 84 ILE A N 1
ATOM 668 C CA . ILE A 1 84 ? 2.807 -21.797 -13.539 1 98.44 84 ILE A CA 1
ATOM 669 C C . ILE A 1 84 ? 3.082 -20.984 -12.273 1 98.44 84 ILE A C 1
ATOM 671 O O . ILE A 1 84 ? 3.48 -21.547 -11.25 1 98.44 84 ILE A O 1
ATOM 675 N N . LEU A 1 85 ? 2.926 -19.719 -12.359 1 98.81 85 LEU A N 1
ATOM 676 C CA . LEU A 1 85 ? 2.992 -18.859 -11.18 1 98.81 85 LEU A CA 1
ATOM 677 C C . LEU A 1 85 ? 1.616 -18.297 -10.836 1 98.81 85 LEU A C 1
ATOM 679 O O . LEU A 1 85 ? 0.92 -17.781 -11.711 1 98.81 85 LEU A O 1
ATOM 683 N N . VAL A 1 86 ? 1.177 -18.5 -9.633 1 98.88 86 VAL A N 1
ATOM 684 C CA . VAL A 1 86 ? -0.1 -17.984 -9.164 1 98.88 86 VAL A CA 1
ATOM 685 C C . VAL A 1 86 ? 0.128 -17.062 -7.961 1 98.88 86 VAL A C 1
ATOM 687 O O . VAL A 1 86 ? 0.631 -17.5 -6.922 1 98.88 86 VAL A O 1
ATOM 690 N N . ILE A 1 87 ? -0.215 -15.82 -8.102 1 98.94 87 ILE A N 1
ATOM 691 C CA . ILE A 1 87 ? -0.169 -14.883 -6.988 1 98.94 87 ILE A CA 1
ATOM 692 C C . ILE A 1 87 ? -1.559 -14.75 -6.371 1 98.94 87 ILE A C 1
ATOM 694 O O . ILE A 1 87 ? -2.447 -14.125 -6.953 1 98.94 87 ILE A O 1
ATOM 698 N N . ALA A 1 88 ? -1.719 -15.344 -5.188 1 98.81 88 ALA A N 1
ATOM 699 C CA . ALA A 1 88 ? -3.014 -15.383 -4.512 1 98.81 88 ALA A CA 1
ATOM 700 C C . ALA A 1 88 ? -2.842 -15.406 -2.996 1 98.81 88 ALA A C 1
ATOM 702 O O . ALA A 1 88 ? -2.553 -16.453 -2.418 1 98.81 88 ALA A O 1
ATOM 703 N N . PRO A 1 89 ? -3.043 -14.211 -2.43 1 98.69 89 PRO A N 1
ATOM 704 C CA . PRO A 1 89 ? -3.559 -12.945 -2.957 1 98.69 89 PRO A CA 1
ATOM 705 C C . PRO A 1 89 ? -2.447 -12.008 -3.432 1 98.69 89 PRO A C 1
ATOM 707 O O . PRO A 1 89 ? -1.303 -12.133 -2.988 1 98.69 89 PRO A O 1
ATOM 710 N N . LEU A 1 90 ? -2.82 -11.117 -4.367 1 98.88 90 LEU A N 1
ATOM 711 C CA . LEU A 1 90 ? -1.982 -9.984 -4.73 1 98.88 90 LEU A CA 1
ATOM 712 C C . LEU A 1 90 ? -2.475 -8.711 -4.059 1 98.88 90 LEU A C 1
ATOM 714 O O . LEU A 1 90 ? -3.527 -8.18 -4.418 1 98.88 90 LEU A O 1
ATOM 718 N N . ASP A 1 91 ? -1.693 -8.188 -3.148 1 98.5 91 ASP A N 1
ATOM 719 C CA . ASP A 1 91 ? -2.102 -6.984 -2.428 1 98.5 91 ASP A CA 1
ATOM 720 C C . ASP A 1 91 ? -1.737 -5.723 -3.211 1 98.5 91 ASP A C 1
ATOM 722 O O . ASP A 1 91 ? -1.04 -5.797 -4.227 1 98.5 91 ASP A O 1
ATOM 726 N N . ALA A 1 92 ? -2.18 -4.543 -2.744 1 98.62 92 ALA A N 1
ATOM 727 C CA . ALA A 1 92 ? -2.008 -3.273 -3.445 1 98.62 92 ALA A CA 1
ATOM 728 C C . ALA A 1 92 ? -0.533 -2.902 -3.557 1 98.62 92 ALA A C 1
ATOM 730 O O . ALA A 1 92 ? -0.085 -2.418 -4.598 1 98.62 92 ALA A O 1
ATOM 731 N N . ASN A 1 93 ? 0.21 -3.088 -2.516 1 98.62 93 ASN A N 1
ATOM 732 C CA . ASN A 1 93 ? 1.617 -2.705 -2.5 1 98.62 93 ASN A CA 1
ATOM 733 C C . ASN A 1 93 ? 2.426 -3.504 -3.52 1 98.62 93 ASN A C 1
ATOM 735 O O . ASN A 1 93 ? 3.191 -2.932 -4.297 1 98.62 93 ASN A O 1
ATOM 739 N N . THR A 1 94 ? 2.277 -4.824 -3.471 1 98.81 94 THR A N 1
ATOM 740 C CA . THR A 1 94 ? 2.99 -5.672 -4.418 1 98.81 94 THR A CA 1
ATOM 741 C C . THR A 1 94 ? 2.531 -5.395 -5.848 1 98.81 94 THR A C 1
ATOM 743 O O . THR A 1 94 ? 3.34 -5.387 -6.777 1 98.81 94 THR A O 1
ATOM 746 N N . LEU A 1 95 ? 1.249 -5.133 -6.035 1 98.88 95 LEU A N 1
ATOM 747 C CA . LEU A 1 95 ? 0.753 -4.73 -7.348 1 98.88 95 LEU A CA 1
ATOM 748 C C . LEU A 1 95 ? 1.494 -3.494 -7.852 1 98.88 95 LEU A C 1
ATOM 750 O O . LEU A 1 95 ? 1.963 -3.469 -8.992 1 98.88 95 LEU A O 1
ATOM 754 N N . ALA A 1 96 ? 1.588 -2.496 -7.012 1 98.75 96 ALA A N 1
ATOM 755 C CA . ALA A 1 96 ? 2.293 -1.27 -7.375 1 98.75 96 ALA A CA 1
ATOM 756 C C . ALA A 1 96 ? 3.752 -1.557 -7.723 1 98.75 96 ALA A C 1
ATOM 758 O O . ALA A 1 96 ? 4.262 -1.075 -8.734 1 98.75 96 ALA A O 1
ATOM 759 N N . LYS A 1 97 ? 4.402 -2.398 -6.879 1 98.62 97 LYS A N 1
ATOM 760 C CA . LYS A 1 97 ? 5.812 -2.711 -7.078 1 98.62 97 LYS A CA 1
ATOM 761 C C . LYS A 1 97 ? 6.039 -3.4 -8.422 1 98.62 97 LYS A C 1
ATOM 763 O O . LYS A 1 97 ? 6.859 -2.953 -9.227 1 98.62 97 LYS A O 1
ATOM 768 N N . ILE A 1 98 ? 5.285 -4.434 -8.711 1 98.38 98 ILE A N 1
ATOM 769 C CA . ILE A 1 98 ? 5.59 -5.25 -9.883 1 98.38 98 ILE A CA 1
ATOM 770 C C . ILE A 1 98 ? 5.168 -4.508 -11.148 1 98.38 98 ILE A C 1
ATOM 772 O O . ILE A 1 98 ? 5.797 -4.652 -12.203 1 98.38 98 ILE A O 1
ATOM 776 N N . SER A 1 99 ? 4.141 -3.613 -11.039 1 98.44 99 SER A N 1
ATOM 777 C CA . SER A 1 99 ? 3.736 -2.82 -12.195 1 98.44 99 SER A CA 1
ATOM 778 C C . SER A 1 99 ? 4.836 -1.845 -12.609 1 98.44 99 SER A C 1
ATOM 780 O O . SER A 1 99 ? 4.863 -1.376 -13.75 1 98.44 99 SER A O 1
ATOM 782 N N . GLN A 1 100 ? 5.738 -1.547 -11.609 1 96.44 100 GLN A N 1
ATOM 783 C CA . GLN A 1 100 ? 6.824 -0.608 -11.867 1 96.44 100 GLN A CA 1
ATOM 784 C C . GLN A 1 100 ? 8.164 -1.334 -11.992 1 96.44 100 GLN A C 1
ATOM 786 O O . GLN A 1 100 ? 9.211 -0.697 -12.078 1 96.44 100 GLN A O 1
ATOM 791 N N . GLY A 1 101 ? 8.188 -2.641 -11.906 1 96.5 101 GLY A N 1
ATOM 792 C CA . GLY A 1 101 ? 9.391 -3.439 -12.094 1 96.5 101 GLY A CA 1
ATOM 793 C C . GLY A 1 101 ? 10.273 -3.479 -10.859 1 96.5 101 GLY A C 1
ATOM 794 O O . GLY A 1 101 ? 11.43 -3.898 -10.93 1 96.5 101 GLY A O 1
ATOM 795 N N . LEU A 1 102 ? 9.734 -2.994 -9.734 1 96.81 102 LEU A N 1
ATOM 796 C CA . LEU A 1 102 ? 10.492 -3.068 -8.492 1 96.81 102 LEU A CA 1
ATOM 797 C C . LEU A 1 102 ? 10.664 -4.516 -8.039 1 96.81 102 LEU A C 1
ATOM 799 O O . LEU A 1 102 ? 9.734 -5.324 -8.164 1 96.81 102 LEU A O 1
ATOM 803 N N . CYS A 1 103 ? 11.797 -4.887 -7.578 1 96.94 103 CYS A N 1
ATOM 804 C CA . CYS A 1 103 ? 12.086 -6.25 -7.16 1 96.94 103 CYS A CA 1
ATOM 805 C C . CYS A 1 103 ? 12.953 -6.266 -5.906 1 96.94 103 CYS A C 1
ATOM 807 O O . CYS A 1 103 ? 14.102 -6.711 -5.945 1 96.94 103 CYS A O 1
ATOM 809 N N . ASP A 1 104 ? 12.289 -5.965 -4.812 1 96.31 104 ASP A N 1
ATOM 810 C CA . ASP A 1 104 ? 13.008 -5.734 -3.564 1 96.31 104 ASP A CA 1
ATOM 811 C C . ASP A 1 104 ? 12.773 -6.875 -2.576 1 96.31 104 ASP A C 1
ATOM 813 O O . ASP A 1 104 ? 13.117 -6.762 -1.397 1 96.31 104 ASP A O 1
ATOM 817 N N . ASN A 1 105 ? 12.109 -7.941 -2.953 1 97 105 ASN A N 1
ATOM 818 C CA . ASN A 1 105 ? 11.961 -9.156 -2.152 1 97 105 ASN A CA 1
ATOM 819 C C . ASN A 1 105 ? 11.906 -10.398 -3.027 1 97 105 ASN A C 1
ATOM 821 O O . ASN A 1 105 ? 11.977 -10.312 -4.254 1 97 105 ASN A O 1
ATOM 825 N N . LEU A 1 106 ? 11.844 -11.555 -2.424 1 96.75 106 LEU A N 1
ATOM 826 C CA . LEU A 1 106 ? 11.945 -12.805 -3.164 1 96.75 106 LEU A CA 1
ATOM 827 C C . LEU A 1 106 ? 10.867 -12.883 -4.246 1 96.75 106 LEU A C 1
ATOM 829 O O . LEU A 1 106 ? 11.172 -13.156 -5.41 1 96.75 106 LEU A O 1
ATOM 833 N N . LEU A 1 107 ? 9.602 -12.586 -3.881 1 98.62 107 LEU A N 1
ATOM 834 C CA . LEU A 1 107 ? 8.5 -12.68 -4.832 1 98.62 107 LEU A CA 1
ATOM 835 C C . LEU A 1 107 ? 8.703 -11.711 -5.992 1 98.62 107 LEU A C 1
ATOM 837 O O . LEU A 1 107 ? 8.594 -12.109 -7.156 1 98.62 107 LEU A O 1
ATOM 841 N N . THR A 1 108 ? 9 -10.461 -5.688 1 98.62 108 THR A N 1
ATOM 842 C CA . THR A 1 108 ? 9.141 -9.477 -6.754 1 98.62 108 THR A CA 1
ATOM 843 C C . THR A 1 108 ? 10.344 -9.805 -7.637 1 98.62 108 THR A C 1
ATOM 845 O O . THR A 1 108 ? 10.32 -9.539 -8.844 1 98.62 108 THR A O 1
ATOM 848 N N . CYS A 1 109 ? 11.383 -10.398 -7.051 1 97.5 109 CYS A N 1
ATOM 849 C CA . CYS A 1 109 ? 12.523 -10.852 -7.848 1 97.5 109 CYS A CA 1
ATOM 850 C C . CYS A 1 109 ? 12.109 -11.977 -8.789 1 97.5 109 CYS A C 1
ATOM 852 O O . CYS A 1 109 ? 12.508 -11.984 -9.953 1 97.5 109 CYS A O 1
ATOM 854 N N . ILE A 1 110 ? 11.312 -12.914 -8.328 1 98.38 110 ILE A N 1
ATOM 855 C CA . ILE A 1 110 ? 10.828 -14.023 -9.148 1 98.38 110 ILE A CA 1
ATOM 856 C C . ILE A 1 110 ? 10.031 -13.477 -10.328 1 98.38 110 ILE A C 1
ATOM 858 O O . ILE A 1 110 ? 10.242 -13.891 -11.469 1 98.38 110 ILE A O 1
ATOM 862 N N . ILE A 1 111 ? 9.148 -12.547 -10.047 1 98.69 111 ILE A N 1
ATOM 863 C CA . ILE A 1 111 ? 8.289 -11.992 -11.086 1 98.69 111 ILE A CA 1
ATOM 864 C C . ILE A 1 111 ? 9.141 -11.25 -12.117 1 98.69 111 ILE A C 1
ATOM 866 O O . ILE A 1 111 ? 8.914 -11.367 -13.32 1 98.69 111 ILE A O 1
ATOM 870 N N . ARG A 1 112 ? 10.156 -10.484 -11.641 1 98.25 112 ARG A N 1
ATOM 871 C CA . ARG A 1 112 ? 11.031 -9.727 -12.523 1 98.25 112 ARG A CA 1
ATOM 872 C C . ARG A 1 112 ? 11.82 -10.648 -13.445 1 98.25 112 ARG A C 1
ATOM 874 O O . ARG A 1 112 ? 12.125 -10.289 -14.578 1 98.25 112 ARG A O 1
ATOM 881 N N . ALA A 1 113 ? 12.094 -11.867 -12.977 1 97.81 113 ALA A N 1
ATOM 882 C CA . ALA A 1 113 ? 12.883 -12.836 -13.734 1 97.81 113 ALA A CA 1
ATOM 883 C C . ALA A 1 113 ? 11.992 -13.883 -14.391 1 97.81 113 ALA A C 1
ATOM 885 O O . ALA A 1 113 ? 12.484 -14.859 -14.953 1 97.81 113 ALA A O 1
ATOM 886 N N . TRP A 1 114 ? 10.68 -13.789 -14.258 1 98.38 114 TRP A N 1
ATOM 887 C CA . TRP A 1 114 ? 9.742 -14.781 -14.766 1 98.38 114 TRP A CA 1
ATOM 888 C C . TRP A 1 114 ? 9.82 -14.883 -16.281 1 98.38 114 TRP A C 1
ATOM 890 O O . TRP A 1 114 ? 9.922 -13.859 -16.969 1 98.38 114 TRP A O 1
ATOM 900 N N . ASP A 1 115 ? 9.852 -16.047 -16.828 1 97.75 115 ASP A N 1
ATOM 901 C CA . ASP A 1 115 ? 9.695 -16.281 -18.25 1 97.75 115 ASP A CA 1
ATOM 902 C C . ASP A 1 115 ? 8.273 -15.961 -18.703 1 97.75 115 ASP A C 1
ATOM 904 O O . ASP A 1 115 ? 7.344 -16.719 -18.438 1 97.75 115 ASP A O 1
ATOM 908 N N . THR A 1 116 ? 8.062 -14.875 -19.469 1 96 116 THR A N 1
ATOM 909 C CA . THR A 1 116 ? 6.734 -14.367 -19.797 1 96 116 THR A CA 1
ATOM 910 C C . THR A 1 116 ? 6.016 -15.297 -20.766 1 96 116 THR A C 1
ATOM 912 O O . THR A 1 116 ? 4.82 -15.141 -21.016 1 96 116 THR A O 1
ATOM 915 N N . SER A 1 117 ? 6.719 -16.266 -21.281 1 96.5 117 SER A N 1
ATOM 916 C CA . SER A 1 117 ? 6.059 -17.281 -22.094 1 96.5 117 SER A CA 1
ATOM 917 C C . SER A 1 117 ? 5.281 -18.266 -21.234 1 96.5 117 SER A C 1
ATOM 919 O O . SER A 1 117 ? 4.426 -19 -21.734 1 96.5 117 SER A O 1
ATOM 921 N N . LYS A 1 118 ? 5.621 -18.406 -19.953 1 97.44 118 LYS A N 1
ATOM 922 C CA . LYS A 1 118 ? 4.895 -19.234 -19 1 97.44 118 LYS A CA 1
ATOM 923 C C . LYS A 1 118 ? 3.715 -18.484 -18.391 1 97.44 118 LYS A C 1
ATOM 925 O O . LYS A 1 118 ? 3.781 -17.266 -18.203 1 97.44 118 LYS A O 1
ATOM 930 N N . PRO A 1 119 ? 2.625 -19.203 -18.062 1 98.25 119 PRO A N 1
ATOM 931 C CA . PRO A 1 119 ? 1.444 -18.531 -17.516 1 98.25 119 PRO A CA 1
ATOM 932 C C . PRO A 1 119 ? 1.669 -17.969 -16.109 1 98.25 119 PRO A C 1
ATOM 934 O O . PRO A 1 119 ? 2.311 -18.625 -15.289 1 98.25 119 PRO A O 1
ATOM 937 N N . LEU A 1 120 ? 1.215 -16.797 -15.914 1 98.75 120 LEU A N 1
ATOM 938 C CA . LEU A 1 120 ? 1.167 -16.156 -14.617 1 98.75 120 LEU A CA 1
ATOM 939 C C . LEU A 1 120 ? -0.236 -15.633 -14.32 1 98.75 120 LEU A C 1
ATOM 941 O O . LEU A 1 120 ? -0.788 -14.844 -15.094 1 98.75 120 LEU A O 1
ATOM 945 N N . PHE A 1 121 ? -0.83 -16.125 -13.25 1 98.88 121 PHE A N 1
ATOM 946 C CA . PHE A 1 121 ? -2.133 -15.672 -12.773 1 98.88 121 PHE A CA 1
ATOM 947 C C . PHE A 1 121 ? -1.986 -14.812 -11.523 1 98.88 121 PHE A C 1
ATOM 949 O O . PHE A 1 121 ? -1.16 -15.109 -10.656 1 98.88 121 PHE A O 1
ATOM 956 N N . PHE A 1 122 ? -2.77 -13.758 -11.461 1 98.88 122 PHE A N 1
ATOM 957 C CA . PHE A 1 122 ? -2.75 -12.969 -10.234 1 98.88 122 PHE A CA 1
ATOM 958 C C . PHE A 1 122 ? -4.164 -12.664 -9.766 1 98.88 122 PHE A C 1
ATOM 960 O O . PHE A 1 122 ? -5.066 -12.453 -10.578 1 98.88 122 PHE A O 1
ATOM 967 N N . CYS A 1 123 ? -4.328 -12.703 -8.477 1 98.88 123 CYS A N 1
ATOM 968 C CA . CYS A 1 123 ? -5.617 -12.523 -7.812 1 98.88 123 CYS A CA 1
ATOM 969 C C . CYS A 1 123 ? -5.586 -11.312 -6.883 1 98.88 123 CYS A C 1
ATOM 971 O O . CYS A 1 123 ? -5.273 -11.445 -5.699 1 98.88 123 CYS A O 1
ATOM 973 N N . PRO A 1 124 ? -6.055 -10.133 -7.375 1 98.81 124 PRO A N 1
ATOM 974 C CA . PRO A 1 124 ? -6.043 -8.969 -6.492 1 98.81 124 PRO A CA 1
ATOM 975 C C . PRO A 1 124 ? -6.914 -9.156 -5.254 1 98.81 124 PRO A C 1
ATOM 977 O O . PRO A 1 124 ? -7.969 -9.789 -5.328 1 98.81 124 PRO A O 1
ATOM 980 N N . ALA A 1 125 ? -6.473 -8.688 -4.176 1 98 125 ALA A N 1
ATOM 981 C CA . ALA A 1 125 ? -7.203 -8.695 -2.912 1 98 125 ALA A CA 1
ATOM 982 C C . ALA A 1 125 ? -6.805 -7.508 -2.039 1 98 125 ALA A C 1
ATOM 984 O O . ALA A 1 125 ? -5.688 -7.457 -1.521 1 98 125 ALA A O 1
ATOM 985 N N . MET A 1 126 ? -7.695 -6.59 -1.826 1 96.69 126 MET A N 1
ATOM 986 C CA . MET A 1 126 ? -7.453 -5.367 -1.067 1 96.69 126 MET A CA 1
ATOM 987 C C . MET A 1 126 ? -8.773 -4.727 -0.64 1 96.69 126 MET A C 1
ATOM 989 O O . MET A 1 126 ? -9.844 -5.18 -1.037 1 96.69 126 MET A O 1
ATOM 993 N N . ASN A 1 127 ? -8.688 -3.791 0.248 1 94.38 127 ASN A N 1
ATOM 994 C CA . ASN A 1 127 ? -9.883 -3.051 0.649 1 94.38 127 ASN A CA 1
ATOM 995 C C . ASN A 1 127 ? -10.508 -2.314 -0.532 1 94.38 127 ASN A C 1
ATOM 997 O O . ASN A 1 127 ? -9.805 -1.925 -1.468 1 94.38 127 ASN A O 1
ATOM 1001 N N . THR A 1 128 ? -11.797 -2.096 -0.428 1 96.25 128 THR A N 1
ATOM 1002 C CA . THR A 1 128 ? -12.555 -1.455 -1.501 1 96.25 128 THR A CA 1
ATOM 1003 C C . THR A 1 128 ? -11.945 -0.099 -1.852 1 96.25 128 THR A C 1
ATOM 1005 O O . THR A 1 128 ? -11.805 0.237 -3.029 1 96.25 128 THR A O 1
ATOM 1008 N N . ARG A 1 129 ? -11.57 0.662 -0.893 1 95.44 129 ARG A N 1
ATOM 1009 C CA . ARG A 1 129 ? -11 1.987 -1.121 1 95.44 129 ARG A CA 1
ATOM 1010 C C . ARG A 1 129 ? -9.695 1.898 -1.896 1 95.44 129 ARG A C 1
ATOM 1012 O O . ARG A 1 129 ? -9.422 2.732 -2.762 1 95.44 129 ARG A O 1
ATOM 1019 N N . MET A 1 130 ? -8.867 0.91 -1.604 1 97.25 130 MET A N 1
ATOM 1020 C CA . MET A 1 130 ? -7.598 0.716 -2.301 1 97.25 130 MET A CA 1
ATOM 1021 C C . MET A 1 130 ? -7.828 0.262 -3.738 1 97.25 130 MET A C 1
ATOM 1023 O O . MET A 1 130 ? -7.141 0.718 -4.656 1 97.25 130 MET A O 1
ATOM 1027 N N . TYR A 1 131 ? -8.852 -0.601 -3.887 1 97.75 131 TYR A N 1
ATOM 1028 C CA . TYR A 1 131 ? -9.164 -1.127 -5.211 1 97.75 131 TYR A CA 1
ATOM 1029 C C . TYR A 1 131 ? -9.656 -0.022 -6.133 1 97.75 131 TYR A C 1
ATOM 1031 O O . TYR A 1 131 ? -9.344 -0.01 -7.324 1 97.75 131 TYR A O 1
ATOM 1039 N N . LEU A 1 132 ? -10.336 0.909 -5.531 1 96 132 LEU A N 1
ATOM 1040 C CA . LEU A 1 132 ? -10.961 1.961 -6.32 1 96 132 LEU A CA 1
ATOM 1041 C C . LEU A 1 132 ? -10 3.119 -6.551 1 96 132 LEU A C 1
ATOM 1043 O O . LEU A 1 132 ? -10.312 4.055 -7.289 1 96 132 LEU A O 1
ATOM 1047 N N . HIS A 1 133 ? -8.883 3.1 -5.863 1 96.25 133 HIS A N 1
ATOM 1048 C CA . HIS A 1 133 ? -7.871 4.117 -6.133 1 96.25 133 HIS A CA 1
ATOM 1049 C C . HIS A 1 133 ? -7.551 4.195 -7.621 1 96.25 133 HIS A C 1
ATOM 1051 O O . HIS A 1 133 ? -7.438 3.168 -8.289 1 96.25 133 HIS A O 1
ATOM 1057 N N . PRO A 1 134 ? -7.266 5.328 -8.18 1 94.88 134 PRO A N 1
ATOM 1058 C CA . PRO A 1 134 ? -7.098 5.512 -9.625 1 94.88 134 PRO A CA 1
ATOM 1059 C C . PRO A 1 134 ? -5.949 4.684 -10.195 1 94.88 134 PRO A C 1
ATOM 1061 O O . PRO A 1 134 ? -5.996 4.273 -11.359 1 94.88 134 PRO A O 1
ATOM 1064 N N . LEU A 1 135 ? -4.996 4.359 -9.414 1 97.12 135 LEU A N 1
ATOM 1065 C CA . LEU A 1 135 ? -3.799 3.682 -9.898 1 97.12 135 LEU A CA 1
ATOM 1066 C C . LEU A 1 135 ? -4.07 2.197 -10.125 1 97.12 135 LEU A C 1
ATOM 1068 O O . LEU A 1 135 ? -3.393 1.555 -10.93 1 97.12 135 LEU A O 1
ATOM 1072 N N . THR A 1 136 ? -5.027 1.639 -9.383 1 98.44 136 THR A N 1
ATOM 1073 C CA . THR A 1 136 ? -5.207 0.191 -9.367 1 98.44 136 THR A CA 1
ATOM 1074 C C . THR A 1 136 ? -5.559 -0.322 -10.758 1 98.44 136 THR A C 1
ATOM 1076 O O . THR A 1 136 ? -4.938 -1.262 -11.258 1 98.44 136 THR A O 1
ATOM 1079 N N . ALA A 1 137 ? -6.512 0.369 -11.414 1 97.75 137 ALA A N 1
ATOM 1080 C CA . ALA A 1 137 ? -6.938 -0.069 -12.742 1 97.75 137 ALA A CA 1
ATOM 1081 C C . ALA A 1 137 ? -5.781 -0.012 -13.734 1 97.75 137 ALA A C 1
ATOM 1083 O O . ALA A 1 137 ? -5.574 -0.948 -14.516 1 97.75 137 ALA A O 1
ATOM 1084 N N . SER A 1 138 ? -5.043 1.089 -13.68 1 97.75 138 SER A N 1
ATOM 1085 C CA . SER A 1 138 ? -3.918 1.25 -14.594 1 97.75 138 SER A CA 1
ATOM 1086 C C . SER A 1 138 ? -2.848 0.194 -14.352 1 97.75 138 SER A C 1
ATOM 1088 O O . SER A 1 138 ? -2.232 -0.307 -15.289 1 97.75 138 SER A O 1
ATOM 1090 N N . GLN A 1 139 ? -2.596 -0.118 -13.141 1 98.62 139 GLN A N 1
ATOM 1091 C CA . GLN A 1 139 ? -1.578 -1.102 -12.781 1 98.62 139 GLN A CA 1
ATOM 1092 C C . GLN A 1 139 ? -1.989 -2.504 -13.219 1 98.62 139 GLN A C 1
ATOM 1094 O O . GLN A 1 139 ? -1.165 -3.27 -13.727 1 98.62 139 GLN A O 1
ATOM 1099 N N . ILE A 1 140 ? -3.246 -2.891 -13.039 1 98.69 140 ILE A N 1
ATOM 1100 C CA . ILE A 1 140 ? -3.773 -4.176 -13.484 1 98.69 140 ILE A CA 1
ATOM 1101 C C . ILE A 1 140 ? -3.648 -4.281 -15.008 1 98.69 140 ILE A C 1
ATOM 1103 O O . ILE A 1 140 ? -3.178 -5.293 -15.523 1 98.69 140 ILE A O 1
ATOM 1107 N N . LEU A 1 141 ? -4.012 -3.215 -15.695 1 98.5 141 LEU A N 1
ATOM 1108 C CA . LEU A 1 141 ? -3.922 -3.201 -17.156 1 98.5 141 LEU A CA 1
ATOM 1109 C C . LEU A 1 141 ? -2.48 -3.383 -17.609 1 98.5 141 LEU A C 1
ATOM 1111 O O . LEU A 1 141 ? -2.223 -4.055 -18.609 1 98.5 141 LEU A O 1
ATOM 1115 N N . GLN A 1 142 ? -1.599 -2.801 -16.906 1 98.19 142 GLN A N 1
ATOM 1116 C CA . GLN A 1 142 ? -0.182 -2.939 -17.234 1 98.19 142 GLN A CA 1
ATOM 1117 C C . GLN A 1 142 ? 0.262 -4.395 -17.141 1 98.19 142 GLN A C 1
ATOM 1119 O O . GLN A 1 142 ? 0.938 -4.902 -18.047 1 98.19 142 GLN A O 1
ATOM 1124 N N . LEU A 1 143 ? -0.071 -5.109 -16.094 1 98.56 143 LEU A N 1
ATOM 1125 C CA . LEU A 1 143 ? 0.274 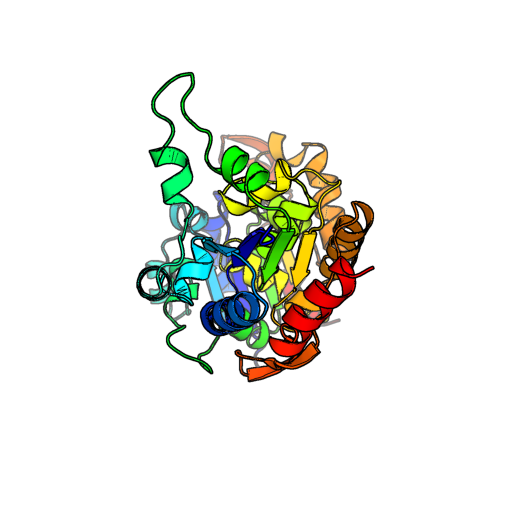-6.52 -15.945 1 98.56 143 LEU A CA 1
ATOM 1126 C C . LEU A 1 143 ? -0.339 -7.348 -17.062 1 98.56 143 LEU A C 1
ATOM 1128 O O . LEU A 1 143 ? 0.323 -8.227 -17.625 1 98.56 143 LEU A O 1
ATOM 1132 N N . GLU A 1 144 ? -1.58 -7.051 -17.359 1 98.44 144 GLU A N 1
ATOM 1133 C CA . GLU A 1 144 ? -2.273 -7.785 -18.406 1 98.44 144 GLU A CA 1
ATOM 1134 C C . GLU A 1 144 ? -1.598 -7.582 -19.766 1 98.44 144 GLU A C 1
ATOM 1136 O O . GLU A 1 144 ? -1.581 -8.484 -20.609 1 98.44 144 GLU A O 1
ATOM 1141 N N . SER A 1 145 ? -1.042 -6.398 -19.969 1 98.31 145 SER A N 1
ATOM 1142 C CA . SER A 1 145 ? -0.364 -6.094 -21.219 1 98.31 145 SER A CA 1
ATOM 1143 C C . SER A 1 145 ? 0.873 -6.965 -21.406 1 98.31 145 SER A C 1
ATOM 1145 O O . SER A 1 145 ? 1.355 -7.137 -22.531 1 98.31 145 SER A O 1
ATOM 1147 N N . TRP A 1 146 ? 1.441 -7.562 -20.359 1 97.75 146 TRP A N 1
ATOM 1148 C CA . TRP A 1 146 ? 2.609 -8.43 -20.438 1 97.75 146 TRP A CA 1
ATOM 1149 C C . TRP A 1 146 ? 2.191 -9.883 -20.625 1 97.75 146 TRP A C 1
ATOM 1151 O O . TRP A 1 146 ? 3.039 -10.781 -20.703 1 97.75 146 TRP A O 1
ATOM 1161 N N . GLY A 1 147 ? 0.854 -10.102 -20.594 1 97.69 147 GLY A N 1
ATOM 1162 C CA . GLY A 1 147 ? 0.335 -11.445 -20.781 1 97.69 147 GLY A CA 1
ATOM 1163 C C . GLY A 1 147 ? -0.084 -12.109 -19.484 1 97.69 147 GLY A C 1
ATOM 1164 O O . GLY A 1 147 ? -0.492 -13.273 -19.484 1 97.69 147 GLY A O 1
ATOM 1165 N N . TYR A 1 148 ? 0.103 -11.422 -18.328 1 98.44 148 TYR A N 1
ATOM 1166 C CA . TYR A 1 148 ? -0.375 -11.969 -17.078 1 98.44 148 TYR A CA 1
ATOM 1167 C C . TYR A 1 148 ? -1.898 -11.992 -17.031 1 98.44 148 TYR A C 1
ATOM 1169 O O . TYR A 1 148 ? -2.557 -11.133 -17.625 1 98.44 148 TYR A O 1
ATOM 1177 N N . LYS A 1 149 ? -2.422 -12.945 -16.359 1 98.44 149 LYS A N 1
ATOM 1178 C CA . LYS A 1 149 ? -3.869 -13.133 -16.375 1 98.44 149 LYS A CA 1
ATOM 1179 C C . LYS A 1 149 ? -4.477 -12.82 -15.008 1 98.44 149 LYS A C 1
ATOM 1181 O O . LYS A 1 149 ? -4.078 -13.414 -14 1 98.44 149 LYS A O 1
ATOM 1186 N N . GLN A 1 150 ? -5.441 -11.984 -15.023 1 98.75 150 GLN A N 1
ATOM 1187 C CA . GLN A 1 150 ? -6.148 -11.633 -13.797 1 98.75 150 GLN A CA 1
ATOM 1188 C C . GLN A 1 150 ? -7.273 -12.625 -13.508 1 98.75 150 GLN A C 1
ATOM 1190 O O . GLN A 1 150 ? -7.988 -13.039 -14.422 1 98.75 150 GLN A O 1
ATOM 1195 N N . ILE A 1 151 ? -7.383 -13 -12.312 1 98.69 151 ILE A N 1
ATOM 1196 C CA . ILE A 1 151 ? -8.617 -13.539 -11.75 1 98.69 151 ILE A CA 1
ATOM 1197 C C . ILE A 1 151 ? -9.273 -12.492 -10.859 1 98.69 151 ILE A C 1
ATOM 1199 O O . ILE A 1 151 ? -8.812 -12.234 -9.742 1 98.69 151 ILE A O 1
ATOM 1203 N N . PRO A 1 152 ? -10.297 -11.898 -11.305 1 98.12 152 PRO A N 1
ATOM 1204 C CA . PRO A 1 152 ? -10.781 -10.633 -10.75 1 98.12 152 PRO A CA 1
ATOM 1205 C C . PRO A 1 152 ? -11.344 -10.781 -9.336 1 98.12 152 PRO A C 1
ATOM 1207 O O . PRO A 1 152 ? -11.844 -11.852 -8.977 1 98.12 152 PRO A O 1
ATOM 1210 N N . CYS A 1 153 ? -11.266 -9.68 -8.602 1 96.25 153 CYS A N 1
ATOM 1211 C CA . CYS A 1 153 ? -11.891 -9.562 -7.293 1 96.25 153 CYS A CA 1
ATOM 1212 C C . CYS A 1 153 ? -13.398 -9.727 -7.395 1 96.25 153 CYS A C 1
ATOM 1214 O O . CYS A 1 153 ? -13.969 -9.625 -8.484 1 96.25 153 CYS A O 1
ATOM 1216 N N . ILE A 1 154 ? -13.938 -9.922 -6.289 1 96.19 154 ILE A N 1
ATOM 1217 C CA . ILE A 1 154 ? -15.391 -9.977 -6.227 1 96.19 154 ILE A CA 1
ATOM 1218 C C . ILE A 1 154 ? -15.898 -9 -5.164 1 96.19 154 ILE A C 1
ATOM 1220 O O . ILE A 1 154 ? -15.109 -8.469 -4.379 1 96.19 154 ILE A O 1
ATOM 1224 N N . SER A 1 155 ? -17.234 -8.688 -5.242 1 95.31 155 SER A N 1
A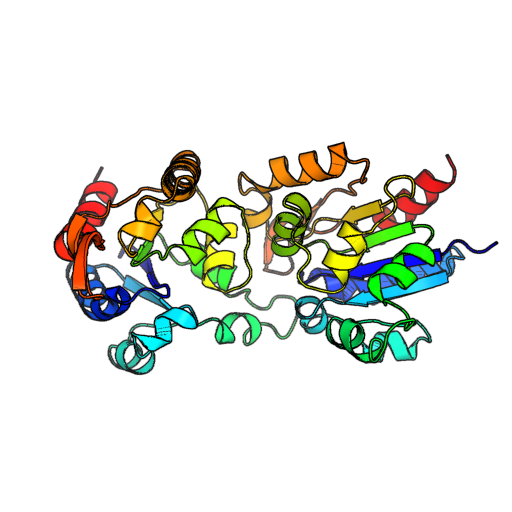TOM 1225 C CA . SER A 1 155 ? -17.875 -7.863 -4.227 1 95.31 155 SER A CA 1
ATOM 1226 C C . SER A 1 155 ? -18.453 -8.727 -3.105 1 95.31 155 SER A C 1
ATOM 1228 O O . SER A 1 155 ? -19.203 -9.672 -3.359 1 95.31 155 SER A O 1
ATOM 1230 N N . LYS A 1 156 ? -18.047 -8.391 -1.894 1 91.12 156 LYS A N 1
ATOM 1231 C CA . LYS A 1 156 ? -18.578 -9.047 -0.703 1 91.12 156 LYS A CA 1
ATOM 1232 C C . LYS A 1 156 ? -18.188 -8.297 0.564 1 91.12 156 LYS A C 1
ATOM 1234 O O . LYS A 1 156 ? -17.609 -7.207 0.492 1 91.12 156 LYS A O 1
ATOM 1239 N N . THR A 1 157 ? -18.656 -8.82 1.629 1 87.31 157 THR A N 1
ATOM 1240 C CA . THR A 1 157 ? -18.141 -8.289 2.887 1 87.31 157 THR A CA 1
ATOM 1241 C C . THR A 1 157 ? -16.688 -8.656 3.07 1 87.31 157 THR A C 1
ATOM 1243 O O . THR A 1 157 ? -16.328 -9.836 3.102 1 87.31 157 THR A O 1
ATOM 1246 N N . LEU A 1 158 ? -15.891 -7.59 3.191 1 84.44 158 LEU A N 1
ATOM 1247 C CA . LEU A 1 158 ? -14.445 -7.77 3.285 1 84.44 158 LEU A CA 1
ATOM 1248 C C . LEU A 1 158 ? -14.031 -8.117 4.711 1 84.44 158 LEU A C 1
ATOM 1250 O O . LEU A 1 158 ? -14.836 -8.016 5.637 1 84.44 158 LEU A O 1
ATOM 1254 N N . MET A 1 159 ? -12.828 -8.539 4.828 1 76.56 159 MET A N 1
ATOM 1255 C CA . MET A 1 159 ? -12.305 -8.977 6.117 1 76.56 159 MET A CA 1
ATOM 1256 C C . MET A 1 159 ? -12.258 -7.82 7.109 1 76.56 159 MET A C 1
ATOM 1258 O O . MET A 1 159 ? -12.344 -8.031 8.32 1 76.56 159 MET A O 1
ATOM 1262 N N . CYS A 1 160 ? -12.211 -6.625 6.574 1 76.38 160 CYS A N 1
ATOM 1263 C CA . CYS A 1 160 ? -12.156 -5.422 7.395 1 76.38 160 CYS A CA 1
ATOM 1264 C C . CYS A 1 160 ? -13.555 -4.965 7.793 1 76.38 160 CYS A C 1
ATOM 1266 O O . CYS A 1 160 ? -13.703 -3.996 8.539 1 76.38 160 CYS A O 1
ATOM 1268 N N . GLY A 1 161 ? -14.586 -5.637 7.312 1 79.5 161 GLY A N 1
ATOM 1269 C CA . GLY A 1 161 ? -15.953 -5.324 7.688 1 79.5 161 GLY A CA 1
ATOM 1270 C C . GLY A 1 161 ? -16.688 -4.492 6.648 1 79.5 161 GLY A C 1
ATOM 1271 O O . GLY A 1 161 ? -17.906 -4.402 6.668 1 79.5 161 GLY A O 1
ATOM 1272 N N . ASP A 1 162 ? -15.992 -3.922 5.754 1 82.62 162 ASP A N 1
ATOM 1273 C CA . ASP A 1 162 ? -16.594 -3.15 4.672 1 82.62 162 ASP A CA 1
ATOM 1274 C C . ASP A 1 162 ? -17.219 -4.07 3.631 1 82.62 162 ASP A C 1
ATOM 1276 O O . ASP A 1 162 ? -16.828 -5.23 3.496 1 82.62 162 ASP A O 1
ATOM 1280 N N . THR A 1 163 ? -18.25 -3.609 3.059 1 87.5 163 THR A N 1
ATOM 1281 C CA . THR A 1 163 ? -18.828 -4.316 1.929 1 87.5 163 THR A CA 1
ATOM 1282 C C . THR A 1 163 ? -18.547 -3.592 0.62 1 87.5 163 THR A C 1
ATOM 1284 O O . THR A 1 163 ? -18.656 -2.367 0.543 1 87.5 163 THR A O 1
ATOM 1287 N N . GLY A 1 164 ? -18.047 -4.367 -0.324 1 92.75 164 GLY A N 1
ATOM 1288 C CA . GLY A 1 164 ? -17.734 -3.781 -1.619 1 92.75 164 GLY A CA 1
ATOM 1289 C C . GLY A 1 164 ? -16.781 -4.625 -2.447 1 92.75 164 GLY A C 1
ATOM 1290 O O . GLY A 1 164 ? -16.578 -5.809 -2.156 1 92.75 164 GLY A O 1
ATOM 1291 N N . ILE A 1 165 ? -16.328 -4.074 -3.562 1 96.38 165 ILE A N 1
ATOM 1292 C CA . ILE A 1 165 ? -15.414 -4.754 -4.469 1 96.38 165 ILE A CA 1
ATOM 1293 C C . ILE A 1 165 ? -14.008 -4.762 -3.873 1 96.38 165 ILE A C 1
ATOM 1295 O O . ILE A 1 165 ? -13.609 -3.809 -3.197 1 96.38 165 ILE A O 1
ATOM 1299 N N . GLY A 1 166 ? -13.211 -5.836 -4.023 1 96.75 166 GLY A N 1
ATOM 1300 C CA . GLY A 1 166 ? -11.828 -5.875 -3.578 1 96.75 166 GLY A CA 1
ATOM 1301 C C . GLY A 1 166 ? -11.445 -7.199 -2.939 1 96.75 166 GLY A C 1
ATOM 1302 O O . GLY A 1 166 ? -10.266 -7.469 -2.715 1 96.75 166 GLY A O 1
ATOM 1303 N N . ALA A 1 167 ? -12.477 -8.047 -2.699 1 96.5 167 ALA A N 1
ATOM 1304 C CA . ALA A 1 167 ? -12.227 -9.367 -2.123 1 96.5 167 ALA A CA 1
ATOM 1305 C C . ALA A 1 167 ? -11.625 -10.312 -3.158 1 96.5 167 ALA A C 1
ATOM 1307 O O . ALA A 1 167 ? -12.023 -10.297 -4.324 1 96.5 167 ALA A O 1
ATOM 1308 N N . MET A 1 168 ? -10.758 -11.109 -2.725 1 97.81 168 MET A N 1
ATOM 1309 C CA . MET A 1 168 ? -10.188 -12.109 -3.625 1 97.81 168 MET A CA 1
ATOM 1310 C C . MET A 1 168 ? -11.266 -13.047 -4.145 1 97.81 168 MET A C 1
ATOM 1312 O O . MET A 1 168 ? -12.203 -13.391 -3.418 1 97.81 168 MET A O 1
ATOM 1316 N N . ALA A 1 169 ? -11.125 -13.484 -5.379 1 98.25 169 ALA A N 1
ATOM 1317 C CA . ALA A 1 169 ? -12.008 -14.516 -5.922 1 98.25 169 ALA A CA 1
ATOM 1318 C C . ALA A 1 169 ? -12.031 -15.75 -5.023 1 98.25 169 ALA A C 1
ATOM 1320 O O . ALA A 1 169 ? -11.031 -16.078 -4.383 1 98.25 169 ALA A O 1
ATOM 1321 N N . PRO A 1 170 ? -13.195 -16.438 -4.949 1 97.94 170 PRO A N 1
ATOM 1322 C CA . PRO A 1 170 ? -13.242 -17.672 -4.176 1 97.94 170 PRO A CA 1
ATOM 1323 C C . PRO A 1 170 ? -12.203 -18.688 -4.641 1 97.94 170 PRO A C 1
ATOM 1325 O O . PRO A 1 170 ? -11.867 -18.75 -5.828 1 97.94 170 PRO A O 1
ATOM 1328 N N . VAL A 1 171 ? -11.734 -19.516 -3.688 1 98.5 171 VAL A N 1
ATOM 1329 C CA . VAL A 1 171 ? -10.672 -20.469 -3.936 1 98.5 171 VAL A CA 1
ATOM 1330 C C . VAL A 1 171 ? -11.055 -21.391 -5.094 1 98.5 171 VAL A C 1
ATOM 1332 O O . VAL A 1 171 ? -10.242 -21.641 -5.988 1 98.5 171 VAL A O 1
ATOM 1335 N N . ASP A 1 172 ? -12.32 -21.766 -5.109 1 98.31 172 ASP A N 1
ATOM 1336 C CA . ASP A 1 172 ? -12.781 -22.672 -6.156 1 98.31 172 ASP A CA 1
ATOM 1337 C C . ASP A 1 172 ? -12.711 -22.016 -7.531 1 98.31 172 ASP A C 1
ATOM 1339 O O . ASP A 1 172 ? -12.391 -22.672 -8.523 1 98.31 172 ASP A O 1
ATOM 1343 N N . VAL A 1 173 ? -13.016 -20.781 -7.574 1 98.44 173 VAL A N 1
ATOM 1344 C CA . VAL A 1 173 ? -12.977 -20.047 -8.828 1 98.44 173 VAL A CA 1
ATOM 1345 C C . VAL A 1 173 ? -11.539 -19.922 -9.32 1 98.44 173 VAL A C 1
ATOM 1347 O O . VAL A 1 173 ? -11.258 -20.141 -10.5 1 98.44 173 VAL A O 1
ATOM 1350 N N . ILE A 1 174 ? -10.594 -19.625 -8.438 1 98.69 174 ILE A N 1
ATOM 1351 C CA . ILE A 1 174 ? -9.18 -19.484 -8.773 1 98.69 174 ILE A CA 1
ATOM 1352 C C . ILE A 1 174 ? -8.656 -20.797 -9.352 1 98.69 174 ILE A C 1
ATOM 1354 O O . ILE A 1 174 ? -8.078 -20.828 -10.438 1 98.69 174 ILE A O 1
ATOM 1358 N N . VAL A 1 175 ? -8.906 -21.906 -8.664 1 98.56 175 VAL A N 1
ATOM 1359 C CA . VAL A 1 175 ? -8.398 -23.219 -9.055 1 98.56 175 VAL A CA 1
ATOM 1360 C C . VAL A 1 175 ? -8.992 -23.625 -10.406 1 98.56 175 VAL A C 1
ATOM 1362 O O . VAL A 1 175 ? -8.273 -24.062 -11.305 1 98.56 175 VAL A O 1
ATOM 1365 N N . ASN A 1 176 ? -10.273 -23.391 -10.547 1 97.94 176 ASN A N 1
ATOM 1366 C CA . ASN A 1 176 ? -10.945 -23.734 -11.797 1 97.94 176 ASN A CA 1
ATOM 1367 C C . ASN A 1 176 ? -10.406 -22.922 -12.969 1 97.94 176 ASN A C 1
ATOM 1369 O O . ASN A 1 176 ? -10.172 -23.469 -14.047 1 97.94 176 ASN A O 1
ATOM 1373 N N . ASP A 1 177 ? -10.25 -21.641 -12.781 1 97.69 177 ASP A N 1
ATOM 1374 C CA . ASP A 1 177 ? -9.758 -20.766 -13.852 1 97.69 177 ASP A CA 1
ATOM 1375 C C . ASP A 1 177 ? -8.359 -21.188 -14.297 1 97.69 177 ASP A C 1
ATOM 1377 O O . ASP A 1 177 ? -8.055 -21.188 -15.492 1 97.69 177 ASP A O 1
ATOM 1381 N N . VAL A 1 178 ? -7.48 -21.5 -13.328 1 97.75 178 VAL A N 1
ATOM 1382 C CA . VAL A 1 178 ? -6.121 -21.938 -13.641 1 97.75 178 VAL A CA 1
ATOM 1383 C C . VAL A 1 178 ? -6.164 -23.25 -14.422 1 97.75 178 VAL A C 1
ATOM 1385 O O . VAL A 1 178 ? -5.527 -23.375 -15.469 1 97.75 178 VAL A O 1
ATOM 1388 N N . VAL A 1 179 ? -6.977 -24.203 -13.977 1 96.81 179 VAL A N 1
ATOM 1389 C CA . VAL A 1 179 ? -7.055 -25.531 -14.586 1 96.81 179 VAL A CA 1
ATOM 1390 C C . VAL A 1 179 ? -7.598 -25.422 -16 1 96.81 179 VAL A C 1
ATOM 1392 O O . VAL A 1 179 ? -7.043 -26 -16.938 1 96.81 179 VAL A O 1
ATOM 1395 N N . VAL A 1 180 ? -8.633 -24.609 -16.203 1 95.5 180 VAL A N 1
ATOM 1396 C CA . VAL A 1 180 ? -9.281 -24.469 -17.5 1 95.5 180 VAL A CA 1
ATOM 1397 C C . VAL A 1 180 ? -8.336 -23.781 -18.484 1 95.5 180 VAL A C 1
ATOM 1399 O O . VAL A 1 180 ? -8.281 -24.156 -19.656 1 95.5 180 VAL A O 1
ATOM 1402 N N . SER A 1 181 ? -7.598 -22.828 -18.031 1 93.56 181 SER A N 1
ATOM 1403 C CA . SER A 1 181 ? -6.68 -22.078 -18.891 1 93.56 181 SER A CA 1
ATOM 1404 C C . SER A 1 181 ? -5.547 -22.953 -19.391 1 93.56 181 SER A C 1
ATOM 1406 O O . SER A 1 181 ? -5.004 -22.719 -20.469 1 93.56 181 SER A O 1
ATOM 1408 N N . LEU A 1 182 ? -5.148 -23.969 -18.625 1 91 182 LEU A N 1
ATOM 1409 C CA . LEU A 1 182 ? -4.035 -24.844 -18.984 1 91 182 LEU A CA 1
ATOM 1410 C C . LEU A 1 182 ? -4.496 -25.953 -19.922 1 91 182 LEU A C 1
ATOM 1412 O O . LEU A 1 182 ? -3.676 -26.609 -20.578 1 91 182 LEU A O 1
ATOM 1416 N N . SER A 1 183 ? -5.797 -26.234 -19.938 1 85.75 183 SER A N 1
ATOM 1417 C CA . SER A 1 183 ? -6.34 -27.266 -20.812 1 85.75 183 SER A CA 1
ATOM 1418 C C . SER A 1 183 ? -6.52 -26.734 -22.234 1 85.75 183 SER A C 1
ATOM 1420 O O . SER A 1 183 ? -6.594 -27.516 -23.188 1 85.75 183 SER A O 1
ATOM 1422 N N . ASN A 1 184 ? -6.523 -25.422 -22.422 1 72.88 184 ASN A N 1
ATOM 1423 C CA . ASN A 1 184 ? -6.684 -24.828 -23.734 1 72.88 184 ASN A CA 1
ATOM 1424 C C . ASN A 1 184 ? -5.332 -24.484 -24.375 1 72.88 184 ASN A C 1
ATOM 1426 O O . ASN A 1 184 ? -5.191 -24.5 -25.594 1 72.88 184 ASN A O 1
ATOM 1430 N N . MET B 1 1 ? -20.469 20 13.93 1 62.28 1 MET B N 1
ATOM 1431 C CA . MET B 1 1 ? -19.609 18.906 14.414 1 62.28 1 MET B CA 1
ATOM 1432 C C . MET B 1 1 ? -18.141 19.188 14.086 1 62.28 1 MET B C 1
ATOM 1434 O O . MET B 1 1 ? -17.844 19.812 13.07 1 62.28 1 MET B O 1
ATOM 1438 N N . GLU B 1 2 ? -17.234 18.969 15.062 1 89.19 2 GLU B N 1
ATOM 1439 C CA . GLU B 1 2 ? -15.797 19.234 14.922 1 89.19 2 GLU B CA 1
ATOM 1440 C C . GLU B 1 2 ? -15.195 18.406 13.797 1 89.19 2 GLU B C 1
ATOM 1442 O O . GLU B 1 2 ? -15.406 17.188 13.734 1 89.19 2 GLU B O 1
ATOM 1447 N N . LYS B 1 3 ? -14.648 19.109 12.797 1 95.31 3 LYS B N 1
ATOM 1448 C CA . LYS B 1 3 ? -14 18.391 11.703 1 95.31 3 LYS B CA 1
ATOM 1449 C C . LYS B 1 3 ? -12.734 17.688 12.18 1 95.31 3 LYS B C 1
ATOM 1451 O O . LYS B 1 3 ? -12.055 18.172 13.086 1 95.31 3 LYS B O 1
ATOM 1456 N N . LYS B 1 4 ? -12.469 16.547 11.68 1 98.25 4 LYS B N 1
ATOM 1457 C CA . LYS B 1 4 ? -11.359 15.672 12.078 1 98.25 4 LYS B CA 1
ATOM 1458 C C . LYS B 1 4 ? 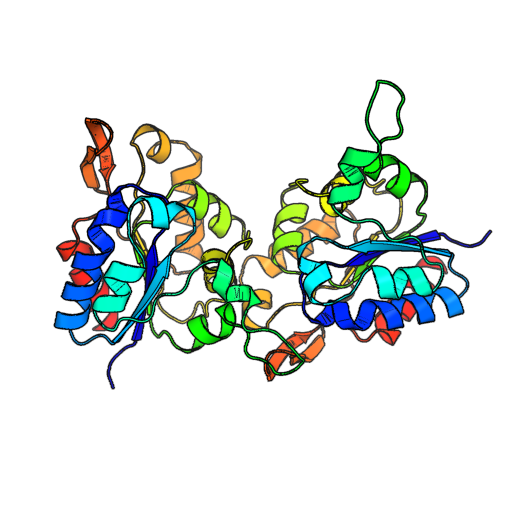-10.227 15.711 11.062 1 98.25 4 LYS B C 1
ATOM 1460 O O . LYS B 1 4 ? -10.445 15.445 9.875 1 98.25 4 LYS B O 1
ATOM 1465 N N . ILE B 1 5 ? -9.023 16.062 11.547 1 98.44 5 ILE B N 1
ATOM 1466 C CA . ILE B 1 5 ? -7.848 16.109 10.68 1 98.44 5 ILE B CA 1
ATOM 1467 C C . ILE B 1 5 ? -6.871 15.008 11.07 1 98.44 5 ILE B C 1
ATOM 1469 O O . ILE B 1 5 ? -6.543 14.836 12.242 1 98.44 5 ILE B O 1
ATOM 1473 N N . LEU B 1 6 ? -6.523 14.227 10.156 1 98.81 6 LEU B N 1
ATOM 1474 C CA . LEU B 1 6 ? -5.375 13.344 10.305 1 98.81 6 LEU B CA 1
ATOM 1475 C C . LEU B 1 6 ? -4.102 14.016 9.812 1 98.81 6 LEU B C 1
ATOM 1477 O O . LEU B 1 6 ? -3.918 14.203 8.602 1 98.81 6 LEU B O 1
ATOM 1481 N N . LEU B 1 7 ? -3.26 14.461 10.711 1 98.75 7 LEU B N 1
ATOM 1482 C CA . LEU B 1 7 ? -1.986 15.086 10.375 1 98.75 7 LEU B CA 1
ATOM 1483 C C . LEU B 1 7 ? -0.885 14.047 10.234 1 98.75 7 LEU B C 1
ATOM 1485 O O . LEU B 1 7 ? -0.61 13.297 11.172 1 98.75 7 LEU B O 1
ATOM 1489 N N . CYS B 1 8 ? -0.276 13.992 9.086 1 98.88 8 CYS B N 1
ATOM 1490 C CA . CYS B 1 8 ? 0.731 12.977 8.789 1 98.88 8 CYS B CA 1
ATOM 1491 C C . CYS B 1 8 ? 2.092 13.617 8.539 1 98.88 8 CYS B C 1
ATOM 1493 O O . CYS B 1 8 ? 2.209 14.539 7.723 1 98.88 8 CYS B O 1
ATOM 1495 N N . CYS B 1 9 ? 3.096 13.102 9.188 1 98.62 9 CYS B N 1
ATOM 1496 C CA . CYS B 1 9 ? 4.441 13.656 9.07 1 98.62 9 CYS B CA 1
ATOM 1497 C C . CYS B 1 9 ? 5.41 12.625 8.508 1 98.62 9 CYS B C 1
ATOM 1499 O O . CYS B 1 9 ? 5.344 11.445 8.859 1 98.62 9 CYS B O 1
ATOM 1501 N N . THR B 1 10 ? 6.305 13.094 7.648 1 98.56 10 THR B N 1
ATOM 1502 C CA . THR B 1 10 ? 7.281 12.227 7 1 98.56 10 THR B CA 1
ATOM 1503 C C . THR B 1 10 ? 8.703 12.641 7.363 1 98.56 10 THR B C 1
ATOM 1505 O O . THR B 1 10 ? 8.906 13.477 8.242 1 98.56 10 THR B O 1
ATOM 1508 N N . GLY B 1 11 ? 9.719 12.008 6.703 1 97 11 GLY B N 1
ATOM 1509 C CA . GLY B 1 11 ? 11.109 12.141 7.105 1 97 11 GLY B CA 1
ATOM 1510 C C . GLY B 1 11 ? 11.773 13.391 6.566 1 97 11 GLY B C 1
ATOM 1511 O O . GLY B 1 11 ? 12.758 13.32 5.832 1 97 11 GLY B O 1
ATOM 1512 N N . SER B 1 12 ? 11.289 14.492 6.852 1 96.25 12 SER B N 1
ATOM 1513 C CA . SER B 1 12 ? 11.891 15.797 6.594 1 96.25 12 SER B CA 1
ATOM 1514 C C . SER B 1 12 ? 12.172 16.547 7.895 1 96.25 12 SER B C 1
ATOM 1516 O O . SER B 1 12 ? 11.422 16.422 8.859 1 96.25 12 SER B O 1
ATOM 1518 N N . VAL B 1 13 ? 13.25 17.344 7.934 1 94.25 13 VAL B N 1
ATOM 1519 C CA . VAL B 1 13 ? 13.617 18.109 9.125 1 94.25 13 VAL B CA 1
ATOM 1520 C C . VAL B 1 13 ? 12.453 19.016 9.523 1 94.25 13 VAL B C 1
ATOM 1522 O O . VAL B 1 13 ? 12.258 19.297 10.711 1 94.25 13 VAL B O 1
ATOM 1525 N N . ALA B 1 14 ? 11.625 19.391 8.594 1 95.44 14 ALA B N 1
ATOM 1526 C CA . ALA B 1 14 ? 10.484 20.281 8.828 1 95.44 14 ALA B CA 1
ATOM 1527 C C . ALA B 1 14 ? 9.477 19.625 9.773 1 95.44 14 ALA B C 1
ATOM 1529 O O . ALA B 1 14 ? 8.586 20.297 10.305 1 95.44 14 ALA B O 1
ATOM 1530 N N . THR B 1 15 ? 9.586 18.344 10.031 1 97.38 15 THR B N 1
ATOM 1531 C CA . THR B 1 15 ? 8.727 17.625 10.969 1 97.38 15 THR B CA 1
ATOM 1532 C C . THR B 1 15 ? 8.836 18.219 12.367 1 97.38 15 THR B C 1
ATOM 1534 O O . THR B 1 15 ? 7.949 18.031 13.203 1 97.38 15 THR B O 1
ATOM 1537 N N . ILE B 1 16 ? 9.867 18.969 12.664 1 95.31 16 ILE B N 1
ATOM 1538 C CA . ILE B 1 16 ? 10.039 19.641 13.953 1 95.31 16 ILE B CA 1
ATOM 1539 C C . ILE B 1 16 ? 8.875 20.594 14.188 1 95.31 16 ILE B C 1
ATOM 1541 O O . ILE B 1 16 ? 8.617 20.984 15.328 1 95.31 16 ILE B O 1
ATOM 1545 N N . LYS B 1 17 ? 8.148 21 13.133 1 95.62 17 LYS B N 1
ATOM 1546 C CA . LYS B 1 17 ? 7.051 21.953 13.219 1 95.62 17 LYS B CA 1
ATOM 1547 C C . LYS B 1 17 ? 5.73 21.25 13.523 1 95.62 17 LYS B C 1
ATOM 1549 O O . LYS B 1 17 ? 4.684 21.891 13.617 1 95.62 17 LYS B O 1
ATOM 1554 N N . ALA B 1 18 ? 5.738 19.953 13.711 1 96.88 18 ALA B N 1
ATOM 1555 C CA . ALA B 1 18 ? 4.523 19.156 13.898 1 96.88 18 ALA B CA 1
ATOM 1556 C C . ALA B 1 18 ? 3.729 19.656 15.102 1 96.88 18 ALA B C 1
ATOM 1558 O O . ALA B 1 18 ? 2.506 19.812 15.031 1 96.88 18 ALA B O 1
ATOM 1559 N N . GLU B 1 19 ? 4.41 19.938 16.172 1 95.69 19 GLU B N 1
ATOM 1560 C CA . GLU B 1 19 ? 3.734 20.391 17.375 1 95.69 19 GLU B CA 1
ATOM 1561 C C . GLU B 1 19 ? 3.008 21.719 17.156 1 95.69 19 GLU B C 1
ATOM 1563 O O . GLU B 1 19 ? 1.868 21.891 17.594 1 95.69 19 GLU B O 1
ATOM 1568 N N . GLU B 1 20 ? 3.719 22.625 16.547 1 96.62 20 GLU B N 1
ATOM 1569 C CA . GLU B 1 20 ? 3.115 23.906 16.234 1 96.62 20 GLU B CA 1
ATOM 1570 C C . GLU B 1 20 ? 1.889 23.75 15.352 1 96.62 20 GLU B C 1
ATOM 1572 O O . GLU B 1 20 ? 0.866 24.406 15.562 1 96.62 20 GLU B O 1
ATOM 1577 N N . LEU B 1 21 ? 1.949 22.891 14.336 1 97.81 21 LEU B N 1
ATOM 1578 C CA . LEU B 1 21 ? 0.831 22.609 13.445 1 97.81 21 LEU B CA 1
ATOM 1579 C C . LEU B 1 21 ? -0.373 22.094 14.227 1 97.81 21 LEU B C 1
ATOM 1581 O O . LEU B 1 21 ? -1.497 22.562 14.023 1 97.81 21 LEU B O 1
ATOM 1585 N N . ILE B 1 22 ? -0.124 21.125 15.109 1 97.44 22 ILE B N 1
ATOM 1586 C CA . ILE B 1 22 ? -1.174 20.531 15.93 1 97.44 22 ILE B CA 1
ATOM 1587 C C . ILE B 1 22 ? -1.883 21.609 16.734 1 97.44 22 ILE B C 1
ATOM 1589 O O . ILE B 1 22 ? -3.111 21.719 16.703 1 97.44 22 ILE B O 1
ATOM 1593 N N . GLU B 1 23 ? -1.133 22.469 17.391 1 96.5 23 GLU B N 1
ATOM 1594 C CA . GLU B 1 23 ? -1.68 23.516 18.25 1 96.5 23 GLU B CA 1
ATOM 1595 C C . GLU B 1 23 ? -2.539 24.484 17.438 1 96.5 23 GLU B C 1
ATOM 1597 O O . GLU B 1 23 ? -3.639 24.844 17.859 1 96.5 23 GLU B O 1
ATOM 1602 N N . LYS B 1 24 ? -2.029 24.875 16.328 1 97.44 24 LYS B N 1
ATOM 1603 C CA . LYS B 1 24 ? -2.738 25.859 15.516 1 97.44 24 LYS B CA 1
ATOM 1604 C C . LYS B 1 24 ? -4.031 25.281 14.953 1 97.44 24 L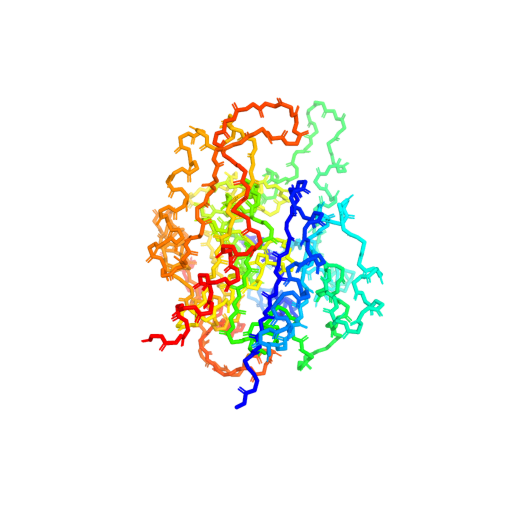YS B C 1
ATOM 1606 O O . LYS B 1 24 ? -5.055 25.969 14.891 1 97.44 24 LYS B O 1
ATOM 1611 N N . PHE B 1 25 ? -4.027 24.016 14.5 1 97.44 25 PHE B N 1
ATOM 1612 C CA . PHE B 1 25 ? -5.242 23.375 14.023 1 97.44 25 PHE B CA 1
ATOM 1613 C C . PHE B 1 25 ? -6.254 23.219 15.156 1 97.44 25 PHE B C 1
ATOM 1615 O O . PHE B 1 25 ? -7.449 23.453 14.961 1 97.44 25 PHE B O 1
ATOM 1622 N N . GLU B 1 26 ? -5.75 22.828 16.344 1 96.44 26 GLU B N 1
ATOM 1623 C CA . GLU B 1 26 ? -6.637 22.703 17.5 1 96.44 26 GLU B CA 1
ATOM 1624 C C . GLU B 1 26 ? -7.277 24.047 17.859 1 96.44 26 GLU B C 1
ATOM 1626 O O . GLU B 1 26 ? -8.461 24.094 18.188 1 96.44 26 GLU B O 1
ATOM 1631 N N . ASN B 1 27 ? -6.473 25.094 17.766 1 96.12 27 ASN B N 1
ATOM 1632 C CA . ASN B 1 27 ? -6.973 26.422 18.047 1 96.12 27 ASN B CA 1
ATOM 1633 C C . ASN B 1 27 ? -8.07 26.828 17.062 1 96.12 27 ASN B C 1
ATOM 1635 O O . ASN B 1 27 ? -8.891 27.703 17.375 1 96.12 27 ASN B O 1
ATOM 1639 N N . GLN B 1 28 ? -8.062 26.234 15.867 1 96.06 28 GLN B N 1
ATOM 1640 C CA . GLN B 1 28 ? -9.094 26.5 14.867 1 96.06 28 GLN B CA 1
ATOM 1641 C C . GLN B 1 28 ? -10.312 25.609 15.094 1 96.06 28 GLN B C 1
ATOM 1643 O O . GLN B 1 28 ? -11.273 25.672 14.32 1 96.06 28 GLN B O 1
ATOM 1648 N N . GLY B 1 29 ? -10.25 24.688 16.094 1 95.56 29 GLY B N 1
ATOM 1649 C CA . GLY B 1 29 ? -11.406 23.891 16.469 1 95.56 29 GLY B CA 1
ATOM 1650 C C . GLY B 1 29 ? -11.391 22.5 15.883 1 95.56 29 GLY B C 1
ATOM 1651 O O . GLY B 1 29 ? -12.398 21.781 15.93 1 95.56 29 GLY B O 1
ATOM 1652 N N . PHE B 1 30 ? -10.32 22.062 15.32 1 97.06 30 PHE B N 1
ATOM 1653 C CA . PHE B 1 30 ? -10.25 20.734 14.695 1 97.06 30 PHE B CA 1
ATOM 1654 C C . PHE B 1 30 ? -9.891 19.672 15.719 1 97.06 30 PHE B C 1
ATOM 1656 O O . PHE B 1 30 ? -9.148 19.938 16.672 1 97.06 30 PHE B O 1
ATOM 1663 N N . ASN B 1 31 ? -10.438 18.5 15.617 1 97.44 31 ASN B N 1
ATOM 1664 C CA . ASN B 1 31 ? -9.945 17.297 16.281 1 97.44 31 ASN B CA 1
ATOM 1665 C C . ASN B 1 31 ? -8.812 16.641 15.5 1 97.44 31 ASN B C 1
ATOM 1667 O O . ASN B 1 31 ? -8.945 16.391 14.297 1 97.44 31 ASN B O 1
ATOM 1671 N N . ILE B 1 32 ? -7.66 16.375 16.203 1 97.44 32 ILE B N 1
ATOM 1672 C CA . ILE B 1 32 ? -6.461 16 15.461 1 97.44 32 ILE B CA 1
ATOM 1673 C C . ILE B 1 32 ? -5.98 14.617 15.914 1 97.44 32 ILE B C 1
ATOM 1675 O O . ILE B 1 32 ? -5.957 14.328 17.109 1 97.44 32 ILE B O 1
ATOM 1679 N N . LYS B 1 33 ? -5.699 13.742 15.008 1 98.06 33 LYS B N 1
ATOM 1680 C CA . LYS B 1 33 ? -4.832 12.578 15.172 1 98.06 33 LYS B CA 1
ATOM 1681 C C . LYS B 1 33 ? -3.576 12.703 14.32 1 98.06 33 LYS B C 1
ATOM 1683 O O . LYS B 1 33 ? -3.59 13.367 13.281 1 98.06 33 LYS B O 1
ATOM 1688 N N . VAL B 1 34 ? -2.496 12.047 14.812 1 98.31 34 VAL B N 1
ATOM 1689 C CA . VAL B 1 34 ? -1.215 12.242 14.141 1 98.31 34 VAL B CA 1
ATOM 1690 C C . VAL B 1 34 ? -0.656 10.891 13.695 1 98.31 34 VAL B C 1
ATOM 1692 O O . VAL B 1 34 ? -0.751 9.898 14.43 1 98.31 34 VAL B O 1
ATOM 1695 N N . VAL B 1 35 ? -0.115 10.836 12.5 1 98.31 35 VAL B N 1
ATOM 1696 C CA . VAL B 1 35 ? 0.65 9.695 12.008 1 98.31 35 VAL B CA 1
ATOM 1697 C C . VAL B 1 35 ? 2.1 10.117 11.766 1 98.31 35 VAL B C 1
ATOM 1699 O O . VAL B 1 35 ? 2.361 11.109 11.086 1 98.31 35 VAL B O 1
ATOM 1702 N N . LEU B 1 36 ? 3.02 9.391 12.336 1 97.81 36 LEU B N 1
ATOM 1703 C CA . LEU B 1 36 ? 4.445 9.594 12.109 1 97.81 36 LEU B CA 1
ATOM 1704 C C . LEU B 1 36 ? 5.062 8.391 11.406 1 97.81 36 LEU B C 1
ATOM 1706 O O . LEU B 1 36 ? 4.945 7.258 11.883 1 97.81 36 LEU B O 1
ATOM 1710 N N . THR B 1 37 ? 5.695 8.648 10.25 1 97.88 37 THR B N 1
ATOM 1711 C CA . THR B 1 37 ? 6.516 7.578 9.695 1 97.88 37 THR B CA 1
ATOM 1712 C C . THR B 1 37 ? 7.738 7.324 10.562 1 97.88 37 THR B C 1
ATOM 1714 O O . THR B 1 37 ? 8.078 8.148 11.422 1 97.88 37 THR B O 1
ATOM 1717 N N . ASN B 1 38 ? 8.406 6.199 10.352 1 96.38 38 ASN B N 1
ATOM 1718 C CA . ASN B 1 38 ? 9.617 5.914 11.109 1 96.38 38 ASN B CA 1
ATOM 1719 C C . ASN B 1 38 ? 10.672 7 10.914 1 96.38 38 ASN B C 1
ATOM 1721 O O . ASN B 1 38 ? 11.352 7.387 11.867 1 96.38 38 ASN B O 1
ATOM 1725 N N . ALA B 1 39 ? 10.82 7.5 9.742 1 96.81 39 ALA B N 1
ATOM 1726 C CA . ALA B 1 39 ? 11.797 8.555 9.453 1 96.81 39 ALA B CA 1
ATOM 1727 C C . ALA B 1 39 ? 11.422 9.852 10.164 1 96.81 39 ALA B C 1
ATOM 1729 O O . ALA B 1 39 ? 12.297 10.594 10.609 1 96.81 39 ALA B O 1
ATOM 1730 N N . ALA B 1 40 ? 10.109 10.125 10.266 1 97.12 40 ALA B N 1
ATOM 1731 C CA . ALA B 1 40 ? 9.641 11.344 10.914 1 97.12 40 ALA B CA 1
ATOM 1732 C C . ALA B 1 40 ? 10 11.352 12.398 1 97.12 40 ALA B C 1
ATOM 1734 O O . ALA B 1 40 ? 10.188 12.422 12.992 1 97.12 40 ALA B O 1
ATOM 1735 N N . LYS B 1 41 ? 10.133 10.234 13 1 95.69 41 LYS B N 1
ATOM 1736 C CA . LYS B 1 41 ? 10.383 10.094 14.438 1 95.69 41 LYS B CA 1
ATOM 1737 C C . LYS B 1 41 ? 11.758 10.648 14.805 1 95.69 41 LYS B C 1
ATOM 1739 O O . LYS B 1 41 ? 12.023 10.922 15.977 1 95.69 41 LYS B O 1
ATOM 1744 N N . HIS B 1 42 ? 12.617 10.734 13.852 1 93.38 42 HIS B N 1
ATOM 1745 C CA . HIS B 1 42 ? 13.938 11.305 14.094 1 93.38 42 HIS B CA 1
ATOM 1746 C C . HIS B 1 42 ? 13.836 12.781 14.461 1 93.38 42 HIS B C 1
ATOM 1748 O O . HIS B 1 42 ? 14.742 13.328 15.102 1 93.38 42 HIS B O 1
ATOM 1754 N N . PHE B 1 43 ? 12.734 13.422 14.117 1 93.69 43 PHE B N 1
ATOM 1755 C CA . PHE B 1 43 ? 12.625 14.867 14.273 1 93.69 43 PHE B CA 1
ATOM 1756 C C . PHE B 1 43 ? 11.516 15.219 15.266 1 93.69 43 PHE B C 1
ATOM 1758 O O . PHE B 1 43 ? 11.398 16.375 15.68 1 93.69 43 PHE B O 1
ATOM 1765 N N . CYS B 1 44 ? 10.656 14.281 15.477 1 91.5 44 CYS B N 1
ATOM 1766 C CA . CYS B 1 44 ? 9.508 14.484 16.344 1 91.5 44 CYS B CA 1
ATOM 1767 C C . CYS B 1 44 ? 9.281 13.281 17.25 1 91.5 44 CYS B C 1
ATOM 1769 O O . CYS B 1 44 ? 9.125 12.156 16.781 1 91.5 44 CYS B O 1
ATOM 1771 N N . ASN B 1 45 ? 9.266 13.586 18.5 1 88.25 45 ASN B N 1
ATOM 1772 C CA . ASN B 1 45 ? 9.039 12.539 19.484 1 88.25 45 ASN B CA 1
ATOM 1773 C C . ASN B 1 45 ? 7.547 12.281 19.703 1 88.25 45 ASN B C 1
ATOM 1775 O O . ASN B 1 45 ? 6.82 13.172 20.156 1 88.25 45 ASN B O 1
ATOM 1779 N N . ALA B 1 46 ? 7.156 11.062 19.422 1 85 46 ALA B N 1
ATOM 1780 C CA . ALA B 1 46 ? 5.754 10.68 19.547 1 85 46 ALA B CA 1
ATOM 1781 C C . ALA B 1 46 ? 5.246 10.898 20.969 1 85 46 ALA B C 1
ATOM 1783 O O . ALA B 1 46 ? 4.098 11.305 21.172 1 85 46 ALA B O 1
ATOM 1784 N N . GLU B 1 47 ? 6.055 10.695 21.891 1 84.62 47 GLU B N 1
ATOM 1785 C CA . GLU B 1 47 ? 5.676 10.828 23.297 1 84.62 47 GLU B CA 1
ATOM 1786 C C . GLU B 1 47 ? 5.355 12.273 23.656 1 84.62 47 GLU B C 1
ATOM 1788 O O . GLU B 1 47 ? 4.48 12.539 24.484 1 84.62 47 GLU B O 1
ATOM 1793 N N . VAL B 1 48 ? 6.062 13.141 23.016 1 84.19 48 VAL B N 1
ATOM 1794 C CA . VAL B 1 48 ? 5.848 14.562 23.266 1 84.19 48 VAL B CA 1
ATOM 1795 C C . VAL B 1 48 ? 4.469 14.977 22.766 1 84.19 48 VAL B C 1
ATOM 1797 O O . VAL B 1 48 ? 3.744 15.711 23.438 1 84.19 48 VAL B O 1
ATOM 1800 N N . ILE B 1 49 ? 4.133 14.422 21.656 1 85.81 49 ILE B N 1
ATOM 1801 C CA . ILE B 1 49 ? 2.822 14.711 21.078 1 85.81 49 ILE B CA 1
ATOM 1802 C C . ILE B 1 49 ? 1.73 14.07 21.922 1 85.81 49 ILE B C 1
ATOM 1804 O O . ILE B 1 49 ? 0.705 14.695 22.219 1 85.81 49 ILE B O 1
ATOM 1808 N N . GLN B 1 50 ? 1.975 12.867 22.344 1 84 50 GLN B N 1
ATOM 1809 C CA . GLN B 1 50 ? 1 12.133 23.141 1 84 50 GLN B CA 1
ATOM 1810 C C . GLN B 1 50 ? 0.734 12.828 24.469 1 84 50 GLN B C 1
ATOM 1812 O O . GLN B 1 50 ? -0.384 12.789 24.984 1 84 50 GLN B O 1
ATOM 1817 N N . ALA B 1 51 ? 1.689 13.469 24.938 1 81.31 51 ALA B N 1
ATOM 1818 C CA . ALA B 1 51 ? 1.565 14.195 26.203 1 81.31 51 ALA B CA 1
ATOM 1819 C C . ALA B 1 51 ? 0.575 15.344 26.078 1 81.31 51 ALA B C 1
ATOM 1821 O O . ALA B 1 51 ? -0.001 15.789 27.078 1 81.31 51 ALA B O 1
ATOM 1822 N N . LYS B 1 52 ? 0.305 15.695 24.891 1 84.19 52 LYS B N 1
ATOM 1823 C CA . LYS B 1 52 ? -0.648 16.766 24.641 1 84.19 52 LYS B CA 1
ATOM 1824 C C . LYS B 1 52 ? -2.043 16.219 24.359 1 84.19 52 LYS B C 1
ATOM 1826 O O . LYS B 1 52 ? -2.881 16.891 23.766 1 84.19 52 LYS B O 1
ATOM 1831 N N . LYS B 1 53 ? -2.244 14.969 24.625 1 89.06 53 LYS B N 1
ATOM 1832 C CA . LYS B 1 53 ? -3.52 14.266 24.531 1 89.06 53 LYS B CA 1
ATOM 1833 C C . LYS B 1 53 ? -3.967 14.125 23.078 1 89.06 53 LYS B C 1
ATOM 1835 O O . LYS B 1 53 ? -5.152 14.258 22.766 1 89.06 53 LYS B O 1
ATOM 1840 N N . VAL B 1 54 ? -3.059 14.102 22.219 1 93.69 54 VAL B N 1
ATOM 1841 C CA . VAL B 1 54 ? -3.309 13.828 20.812 1 93.69 54 VAL B CA 1
ATOM 1842 C C . VAL B 1 54 ? -2.887 12.398 20.484 1 93.69 54 VAL B C 1
ATOM 1844 O O . VAL B 1 54 ? -1.781 11.969 20.828 1 93.69 54 VAL B O 1
ATOM 1847 N N . ASP B 1 55 ? -3.783 11.594 19.938 1 95.56 55 ASP B N 1
ATOM 1848 C CA . ASP B 1 55 ? -3.441 10.234 19.547 1 95.56 55 ASP B CA 1
ATOM 1849 C C . ASP B 1 55 ? -2.396 10.227 18.422 1 95.56 55 ASP B C 1
ATOM 1851 O O . ASP B 1 55 ? -2.555 10.914 17.422 1 95.56 55 ASP B O 1
ATOM 1855 N N . VAL B 1 56 ? -1.37 9.43 18.688 1 96.44 56 VAL B N 1
ATOM 1856 C CA . VAL B 1 56 ? -0.294 9.305 17.703 1 96.44 56 VAL B CA 1
ATOM 1857 C C . VAL B 1 56 ? -0.166 7.852 17.266 1 96.44 56 VAL B C 1
ATOM 1859 O O . VAL B 1 56 ? -0.187 6.938 18.094 1 96.44 56 VAL B O 1
ATOM 1862 N N . TYR B 1 57 ? -0.037 7.691 15.977 1 96.25 57 TYR B N 1
ATOM 1863 C CA . TYR B 1 57 ? 0.137 6.367 15.383 1 96.25 57 TYR B CA 1
ATOM 1864 C C . TYR B 1 57 ? 1.418 6.305 14.562 1 96.25 57 TYR B C 1
ATOM 1866 O O . TYR B 1 57 ? 1.797 7.281 13.914 1 96.25 57 TYR B O 1
ATOM 1874 N N . THR B 1 58 ? 2.037 5.176 14.633 1 95.12 58 THR B N 1
ATOM 1875 C CA . THR B 1 58 ? 3.289 4.945 13.922 1 95.12 58 THR B CA 1
ATOM 1876 C C . THR B 1 58 ? 3.219 3.656 13.102 1 95.12 58 THR B C 1
ATOM 1878 O O . THR B 1 58 ? 2.211 2.949 13.133 1 95.12 58 THR B O 1
ATOM 1881 N N . ASP B 1 59 ? 4.27 3.314 12.312 1 93.38 59 ASP B N 1
ATOM 1882 C CA . ASP B 1 59 ? 4.312 2.133 11.461 1 93.38 59 ASP B CA 1
ATOM 1883 C C . ASP B 1 59 ? 4.121 0.856 12.273 1 93.38 59 ASP B C 1
ATOM 1885 O O . ASP B 1 59 ? 3.531 -0.112 11.789 1 93.38 59 ASP B O 1
ATOM 1889 N N . GLU B 1 60 ? 4.566 0.805 13.445 1 90.19 60 GLU B N 1
ATOM 1890 C CA . GLU B 1 60 ? 4.492 -0.369 14.312 1 90.19 60 GLU B CA 1
ATOM 1891 C C . GLU B 1 60 ? 3.053 -0.648 14.734 1 90.19 60 GLU B C 1
ATOM 1893 O O . GLU B 1 60 ? 2.699 -1.79 15.039 1 90.19 60 GLU B O 1
ATOM 1898 N N . ASN B 1 61 ? 2.211 0.344 14.695 1 90.44 61 ASN B N 1
ATOM 1899 C CA . ASN B 1 61 ? 0.83 0.207 15.148 1 90.44 61 ASN B CA 1
ATOM 1900 C C . ASN B 1 61 ? -0.02 -0.543 14.125 1 90.44 61 ASN B C 1
ATOM 1902 O O . ASN B 1 61 ? -1.052 -1.12 14.477 1 90.44 61 ASN B O 1
ATOM 1906 N N . GLU B 1 62 ? 0.365 -0.515 12.852 1 83.12 62 GLU B N 1
ATOM 1907 C CA . GLU B 1 62 ? -0.427 -1.097 11.766 1 83.12 62 GLU B CA 1
ATOM 1908 C C . GLU B 1 62 ? -0.705 -2.576 12.023 1 83.12 62 GLU B C 1
ATOM 1910 O O . GLU B 1 62 ? -1.806 -3.061 11.758 1 83.12 62 GLU B O 1
ATOM 1915 N N . TRP B 1 63 ? 0.18 -3.311 12.617 1 76.56 63 TRP B N 1
ATOM 1916 C CA . TRP B 1 63 ? 0.051 -4.762 12.688 1 76.56 63 TRP B CA 1
ATOM 1917 C C . TRP B 1 63 ? -0.325 -5.203 14.102 1 76.56 63 TRP B C 1
ATOM 1919 O O . TRP B 1 63 ? -0.693 -6.359 14.32 1 76.56 63 TRP B O 1
ATOM 1929 N N . GLU B 1 64 ? -0.292 -4.309 15 1 77.12 64 GLU B N 1
ATOM 1930 C CA . GLU B 1 64 ? -0.611 -4.637 16.391 1 77.12 64 GLU B CA 1
ATOM 1931 C C . GLU B 1 64 ? -2.111 -4.84 16.578 1 77.12 64 GLU B C 1
ATOM 1933 O O . GLU B 1 64 ? -2.537 -5.582 17.469 1 77.12 64 GLU B O 1
ATOM 1938 N N . MET B 1 65 ? -2.818 -4.395 15.664 1 68.06 65 MET B N 1
ATOM 1939 C CA . MET B 1 65 ? -4.258 -4.363 15.898 1 68.06 65 MET B CA 1
ATOM 1940 C C . MET B 1 65 ? -4.945 -5.566 15.258 1 68.06 65 MET B C 1
ATOM 1942 O O . MET B 1 65 ? -6.086 -5.883 15.586 1 68.06 65 MET B O 1
ATOM 1946 N N . TRP B 1 66 ? -4.117 -6.234 14.391 1 65.75 66 TRP B N 1
ATOM 1947 C CA . TRP B 1 66 ? -4.785 -7.336 13.711 1 65.75 66 TRP B CA 1
ATOM 1948 C C . TRP B 1 66 ? -4.504 -8.664 14.406 1 65.75 66 TRP B C 1
ATOM 1950 O O . TRP B 1 66 ? -3.344 -9.031 14.617 1 65.75 66 TRP B O 1
ATOM 1960 N N . LYS B 1 67 ? -5.555 -9.406 14.945 1 67.94 67 LYS B N 1
ATOM 1961 C CA . LYS B 1 67 ? -5.414 -10.719 15.555 1 67.94 67 LYS B CA 1
ATOM 1962 C C . LYS B 1 67 ? -6.242 -11.766 14.812 1 67.94 67 LYS B C 1
ATOM 1964 O O . LYS B 1 67 ? -5.785 -12.891 14.594 1 67.94 67 LYS B O 1
ATOM 1969 N N . ASP B 1 68 ? -7.426 -11.25 14.422 1 69.94 68 ASP B N 1
ATOM 1970 C CA . ASP B 1 68 ? -8.328 -12.188 13.766 1 69.94 68 ASP B CA 1
ATOM 1971 C C . ASP B 1 68 ? -9.273 -11.461 12.812 1 69.94 68 ASP B C 1
ATOM 1973 O O . ASP B 1 68 ? -9.328 -10.227 12.797 1 69.94 68 ASP B O 1
ATOM 1977 N N . ARG B 1 69 ? -9.977 -12.391 12.016 1 70.62 69 ARG B N 1
ATOM 1978 C CA . ARG B 1 69 ? -10.984 -11.859 11.109 1 70.62 69 ARG B CA 1
ATOM 1979 C C . ARG B 1 69 ? -11.938 -10.914 11.836 1 70.62 69 ARG B C 1
ATOM 1981 O O . ARG B 1 69 ? -12.359 -11.195 12.961 1 70.62 69 ARG B O 1
ATOM 1988 N N . GLY B 1 70 ? -12.148 -9.75 11.195 1 69.81 70 GLY B N 1
ATOM 1989 C CA . GLY B 1 70 ? -13.07 -8.797 11.805 1 69.81 70 GLY B CA 1
ATOM 1990 C C . GLY B 1 70 ? -12.367 -7.699 12.578 1 69.81 70 GLY B C 1
ATOM 1991 O O . GLY B 1 70 ? -12.977 -6.676 12.898 1 69.81 70 GLY B O 1
ATOM 1992 N N . ASP B 1 71 ? -11.109 -7.961 12.891 1 77.56 71 ASP B N 1
ATOM 1993 C CA . ASP B 1 71 ? -10.367 -6.93 13.609 1 77.56 71 ASP B CA 1
ATOM 1994 C C . ASP B 1 71 ? -10.18 -5.684 12.75 1 77.56 71 ASP B C 1
ATOM 1996 O O . ASP B 1 71 ? -10.141 -5.773 11.523 1 77.56 71 ASP B O 1
ATOM 2000 N N . PRO B 1 72 ? -10.133 -4.594 13.438 1 79.31 72 PRO B N 1
ATOM 2001 C CA . PRO B 1 72 ? -9.969 -3.342 12.695 1 79.31 72 PRO B CA 1
ATOM 2002 C C . PRO B 1 72 ? -8.648 -3.273 11.938 1 79.31 72 PRO B C 1
ATOM 2004 O O . PRO B 1 72 ? -7.633 -3.793 12.406 1 79.31 72 PRO B O 1
ATOM 2007 N N . VAL B 1 73 ? -8.719 -2.787 10.758 1 88.88 73 VAL B N 1
ATOM 2008 C CA . VAL B 1 73 ? -7.535 -2.463 9.969 1 88.88 73 VAL B CA 1
ATOM 2009 C C . VAL B 1 73 ? -7.191 -0.984 10.133 1 88.88 73 VAL B C 1
ATOM 2011 O O . VAL B 1 73 ? -7.938 -0.113 9.688 1 88.88 73 VAL B O 1
ATOM 2014 N N . LEU B 1 74 ? -6.094 -0.738 10.758 1 93.06 74 LEU B N 1
ATOM 2015 C CA . LEU B 1 74 ? -5.777 0.584 11.281 1 93.06 74 LEU B CA 1
ATOM 2016 C C . LEU B 1 74 ? -5.805 1.633 10.18 1 93.06 74 LEU B C 1
ATOM 2018 O O . LEU B 1 74 ? -6.414 2.693 10.336 1 93.06 74 LEU B O 1
ATOM 2022 N N . HIS B 1 75 ? -5.102 1.363 8.984 1 95 75 HIS B N 1
ATOM 2023 C CA . HIS B 1 75 ? -5.031 2.369 7.93 1 95 75 HIS B CA 1
ATOM 2024 C C . HIS B 1 75 ? -6.41 2.645 7.34 1 95 75 HIS B C 1
ATOM 2026 O O . HIS B 1 75 ? -6.676 3.754 6.867 1 95 75 HIS B O 1
ATOM 2032 N N . ILE B 1 76 ? -7.312 1.681 7.359 1 94.25 76 ILE B N 1
ATOM 2033 C CA . ILE B 1 76 ? -8.68 1.874 6.883 1 94.25 76 ILE B CA 1
ATOM 2034 C C . ILE B 1 76 ? -9.461 2.711 7.891 1 94.25 76 ILE B C 1
ATOM 2036 O O . ILE B 1 76 ? -10.133 3.678 7.52 1 94.25 76 ILE B O 1
ATOM 2040 N N . ASP B 1 77 ? -9.328 2.383 9.172 1 94.5 77 ASP B N 1
ATOM 2041 C CA . ASP B 1 77 ? -10.055 3.057 10.242 1 94.5 77 ASP B CA 1
ATOM 2042 C C . ASP B 1 77 ? -9.656 4.527 10.336 1 94.5 77 ASP B C 1
ATOM 2044 O O . ASP B 1 77 ? -10.508 5.398 10.508 1 94.5 77 ASP B O 1
ATOM 2048 N N . LEU B 1 78 ? -8.383 4.777 10.219 1 96.94 78 LEU B N 1
ATOM 2049 C CA . LEU B 1 78 ? -7.902 6.152 10.281 1 96.94 78 LEU B CA 1
ATOM 2050 C C . LEU B 1 78 ? -8.422 6.969 9.102 1 96.94 78 LEU B C 1
ATOM 2052 O O . LEU B 1 78 ? -8.805 8.125 9.266 1 96.94 78 LEU B O 1
ATOM 2056 N N . GLY B 1 79 ? -8.422 6.324 7.926 1 96.88 79 GLY B N 1
ATOM 2057 C CA . GLY B 1 79 ? -8.984 6.984 6.758 1 96.88 79 GLY B CA 1
ATOM 2058 C C . GLY B 1 79 ? -10.461 7.301 6.91 1 96.88 79 GLY B C 1
ATOM 2059 O O . GLY B 1 79 ? -10.922 8.359 6.473 1 96.88 79 GLY B O 1
ATOM 2060 N N . LYS B 1 80 ? -11.234 6.391 7.52 1 95.44 80 LYS B N 1
ATOM 2061 C CA . LYS B 1 80 ? -12.656 6.598 7.754 1 95.44 80 LYS B CA 1
ATOM 2062 C C . LYS B 1 80 ? -12.891 7.676 8.812 1 95.44 80 LYS B C 1
ATOM 2064 O O . LYS B 1 80 ? -13.82 8.477 8.688 1 95.44 80 LYS B O 1
ATOM 2069 N N . TRP B 1 81 ? -12.094 7.699 9.789 1 97.19 81 TRP B N 1
ATOM 2070 C CA . TRP B 1 81 ? -12.227 8.625 10.906 1 97.19 81 TRP B CA 1
ATOM 2071 C C . TRP B 1 81 ? -12.016 10.07 10.445 1 97.19 81 TRP B C 1
ATOM 2073 O O . TRP B 1 81 ? -12.781 10.961 10.82 1 97.19 81 TRP B O 1
ATOM 2083 N N . ALA B 1 82 ? -11.055 10.305 9.617 1 98.31 82 ALA B N 1
ATOM 2084 C CA . ALA B 1 82 ? -10.625 11.656 9.258 1 98.31 82 ALA B CA 1
ATOM 2085 C C . ALA B 1 82 ? -11.547 12.258 8.203 1 98.31 82 ALA B C 1
ATOM 2087 O O . ALA B 1 82 ? -11.938 11.578 7.25 1 98.31 82 ALA B O 1
ATOM 2088 N N . ASP B 1 83 ? -11.836 13.477 8.359 1 98.12 83 ASP B N 1
ATOM 2089 C CA . ASP B 1 83 ? -12.516 14.25 7.324 1 98.12 83 ASP B CA 1
ATOM 2090 C C . ASP B 1 83 ? -11.516 14.859 6.344 1 98.12 83 ASP B C 1
ATOM 2092 O O . ASP B 1 83 ? -11.836 15.07 5.176 1 98.12 83 ASP B O 1
ATOM 2096 N N . ILE B 1 84 ? -10.336 15.133 6.848 1 98.44 84 ILE B N 1
ATOM 2097 C CA . ILE B 1 84 ? -9.273 15.797 6.102 1 98.44 84 ILE B CA 1
ATOM 2098 C C . ILE B 1 84 ? -7.938 15.117 6.398 1 98.44 84 ILE B C 1
ATOM 2100 O O . ILE B 1 84 ? -7.648 14.773 7.547 1 98.44 84 ILE B O 1
ATOM 2104 N N . LEU B 1 85 ? -7.18 14.891 5.387 1 98.81 85 LEU B N 1
ATOM 2105 C CA . LEU B 1 85 ? -5.812 14.406 5.555 1 98.81 85 LEU B CA 1
ATOM 2106 C C . LEU B 1 85 ? -4.805 15.484 5.188 1 98.81 85 LEU B C 1
ATOM 2108 O O . LEU B 1 85 ? -4.906 16.094 4.125 1 98.81 85 LEU B O 1
ATOM 2112 N N . VAL B 1 86 ? -3.912 15.805 6.082 1 98.88 86 VAL B N 1
ATOM 2113 C CA . VAL B 1 86 ? -2.863 16.797 5.832 1 98.88 86 VAL B CA 1
ATOM 2114 C C . VAL B 1 86 ? -1.492 16.141 5.992 1 98.88 86 VAL B C 1
ATOM 2116 O O . VAL B 1 86 ? -1.149 15.656 7.074 1 98.88 86 VAL B O 1
ATOM 2119 N N . ILE B 1 87 ? -0.716 16.125 4.918 1 98.94 87 ILE B N 1
ATOM 2120 C CA . ILE B 1 87 ? 0.656 15.633 4.98 1 98.94 87 ILE B CA 1
ATOM 2121 C C . ILE B 1 87 ? 1.621 16.812 5.094 1 98.94 87 ILE B C 1
ATOM 2123 O O . ILE B 1 87 ? 1.851 17.531 4.121 1 98.94 87 ILE B O 1
ATOM 2127 N N . ALA B 1 88 ? 2.154 17 6.258 1 98.81 88 ALA B N 1
ATOM 2128 C CA . ALA B 1 88 ? 3.027 18.125 6.539 1 98.81 88 ALA B CA 1
ATOM 2129 C C . ALA B 1 88 ? 4.078 17.766 7.582 1 98.81 88 ALA B C 1
ATOM 2131 O O . ALA B 1 88 ? 3.783 17.719 8.781 1 98.81 88 ALA B O 1
ATOM 2132 N N . PRO B 1 89 ? 5.285 17.547 7.109 1 98.75 89 PRO B N 1
ATOM 2133 C CA . PRO B 1 89 ? 5.824 17.719 5.758 1 98.75 89 PRO B CA 1
ATOM 2134 C C . PRO B 1 89 ? 5.707 16.438 4.918 1 98.75 89 PRO B C 1
ATOM 2136 O O . PRO B 1 89 ? 5.617 15.344 5.465 1 98.75 89 PRO B O 1
ATOM 2139 N N . LEU B 1 90 ? 5.707 16.609 3.58 1 98.88 90 LEU B N 1
ATOM 2140 C CA . LEU B 1 90 ? 5.867 15.516 2.627 1 98.88 90 LEU B CA 1
ATOM 2141 C C . LEU B 1 90 ? 7.285 15.5 2.064 1 98.88 90 LEU B C 1
ATOM 2143 O O . LEU B 1 90 ? 7.66 16.359 1.271 1 98.88 90 LEU B O 1
ATOM 2147 N N . ASP B 1 91 ? 8.055 14.5 2.396 1 98.56 91 ASP B N 1
ATOM 2148 C CA . ASP B 1 91 ? 9.43 14.422 1.913 1 98.56 91 ASP B CA 1
ATOM 2149 C C . ASP B 1 91 ? 9.484 13.797 0.519 1 98.56 91 ASP B C 1
ATOM 2151 O O . ASP B 1 91 ? 8.477 13.297 0.016 1 98.56 91 ASP B O 1
ATOM 2155 N N . ALA B 1 92 ? 10.648 13.812 -0.116 1 98.56 92 ALA B N 1
ATOM 2156 C CA . ALA B 1 92 ? 10.82 13.352 -1.492 1 98.56 92 ALA B CA 1
ATOM 2157 C C . ALA B 1 92 ? 10.531 11.859 -1.613 1 98.56 92 ALA B C 1
ATOM 2159 O O . ALA B 1 92 ? 9.93 11.414 -2.592 1 98.56 92 ALA B O 1
ATOM 2160 N N . ASN B 1 93 ? 10.945 11.078 -0.673 1 98.44 93 ASN B N 1
ATOM 2161 C CA . ASN B 1 93 ? 10.773 9.633 -0.723 1 98.44 93 ASN B CA 1
ATOM 2162 C C . ASN B 1 93 ? 9.297 9.25 -0.697 1 98.44 93 ASN B C 1
ATOM 2164 O O . ASN B 1 93 ? 8.836 8.469 -1.533 1 98.44 93 ASN B O 1
ATOM 2168 N N . THR B 1 94 ? 8.586 9.812 0.307 1 98.75 94 THR B N 1
ATOM 2169 C CA . THR B 1 94 ? 7.164 9.516 0.411 1 98.75 94 THR B CA 1
ATOM 2170 C C . THR B 1 94 ? 6.41 10.055 -0.801 1 98.75 94 THR B C 1
ATOM 2172 O O . THR B 1 94 ? 5.492 9.406 -1.307 1 98.75 94 THR B O 1
ATOM 2175 N N . LEU B 1 95 ? 6.797 11.188 -1.312 1 98.88 95 LEU B N 1
ATOM 2176 C CA . LEU B 1 95 ? 6.215 11.711 -2.545 1 98.88 95 LEU B CA 1
ATOM 2177 C C . LEU B 1 95 ? 6.355 10.703 -3.68 1 98.88 95 LEU B C 1
ATOM 2179 O O . LEU B 1 95 ? 5.383 10.406 -4.383 1 98.88 95 LEU B O 1
ATOM 2183 N N . ALA B 1 96 ? 7.547 10.18 -3.844 1 98.56 96 ALA B N 1
ATOM 2184 C CA . ALA B 1 96 ? 7.812 9.195 -4.887 1 98.56 96 ALA B CA 1
ATOM 2185 C C . ALA B 1 96 ? 6.949 7.949 -4.695 1 98.56 96 ALA B C 1
ATOM 2187 O O . ALA B 1 96 ? 6.332 7.461 -5.645 1 98.56 96 ALA B O 1
ATOM 2188 N N . LYS B 1 97 ? 6.867 7.516 -3.49 1 98.5 97 LYS B N 1
ATOM 2189 C CA . LYS B 1 97 ? 6.129 6.293 -3.195 1 98.5 97 LYS B CA 1
ATOM 2190 C C . LYS B 1 97 ? 4.648 6.453 -3.521 1 98.5 97 LYS B C 1
ATOM 2192 O O . LYS B 1 97 ? 4.078 5.645 -4.258 1 98.5 97 LYS B O 1
ATOM 2197 N N . ILE B 1 98 ? 4.027 7.496 -3.031 1 98.31 98 ILE B N 1
ATOM 2198 C CA . ILE B 1 98 ? 2.578 7.617 -3.15 1 98.31 98 ILE B CA 1
ATOM 2199 C C . ILE B 1 98 ? 2.203 7.957 -4.59 1 98.31 98 ILE B C 1
ATOM 2201 O O . ILE B 1 98 ? 1.148 7.543 -5.078 1 98.31 98 ILE B O 1
ATOM 2205 N N . SER B 1 99 ? 3.102 8.633 -5.34 1 98.38 99 SER B N 1
ATOM 2206 C CA . SER B 1 99 ? 2.834 8.945 -6.738 1 98.38 99 SER B CA 1
ATOM 2207 C C . SER B 1 99 ? 2.768 7.676 -7.586 1 98.38 99 SER B C 1
ATOM 2209 O O . SER B 1 99 ? 2.215 7.688 -8.688 1 98.38 99 SER B O 1
ATOM 2211 N N . GLN B 1 100 ? 3.324 6.543 -7.023 1 97.06 100 GLN B N 1
ATOM 2212 C CA . GLN B 1 100 ? 3.363 5.281 -7.754 1 97.06 100 GLN B CA 1
ATOM 2213 C C . GLN B 1 100 ? 2.482 4.23 -7.082 1 97.06 100 GLN B C 1
ATOM 2215 O O . GLN B 1 100 ? 2.492 3.062 -7.477 1 97.06 100 GLN B O 1
ATOM 2220 N N . GLY B 1 101 ? 1.821 4.629 -6.09 1 97.19 101 GLY B N 1
ATOM 2221 C CA . GLY B 1 101 ? 0.871 3.748 -5.426 1 97.19 101 GLY B CA 1
ATOM 2222 C C . GLY B 1 101 ? 1.528 2.768 -4.477 1 97.19 101 GLY B C 1
ATOM 2223 O O . GLY B 1 101 ? 0.891 1.816 -4.016 1 97.19 101 GLY B O 1
ATOM 2224 N N . LEU B 1 102 ? 2.822 2.965 -4.207 1 97.81 102 LEU B N 1
ATOM 2225 C CA . LEU B 1 102 ? 3.486 2.135 -3.207 1 97.81 102 LEU B CA 1
ATOM 2226 C C . LEU B 1 102 ? 2.906 2.387 -1.82 1 97.81 102 LEU B C 1
ATOM 2228 O O . LEU B 1 102 ? 2.627 3.533 -1.458 1 97.81 102 LEU B O 1
ATOM 2232 N N . CYS B 1 103 ? 2.641 1.364 -1.083 1 97.25 103 CYS B N 1
ATOM 2233 C CA . CYS B 1 103 ? 2.084 1.487 0.259 1 97.25 103 CYS B CA 1
ATOM 2234 C C . CYS B 1 103 ? 2.715 0.475 1.207 1 97.25 103 CYS B C 1
ATOM 2236 O O . CYS B 1 103 ? 2.08 -0.511 1.584 1 97.25 103 CYS B O 1
ATOM 2238 N N . ASP B 1 104 ? 3.893 0.843 1.635 1 96.38 104 ASP B N 1
ATOM 2239 C CA . ASP B 1 104 ? 4.727 -0.083 2.396 1 96.38 104 ASP B CA 1
ATOM 2240 C C . ASP B 1 104 ? 4.848 0.359 3.852 1 96.38 104 ASP B C 1
ATOM 2242 O O . ASP B 1 104 ? 5.699 -0.143 4.59 1 96.38 104 ASP B O 1
ATOM 2246 N N . ASN B 1 105 ? 4.148 1.366 4.266 1 97 105 ASN B N 1
ATOM 2247 C CA . ASN B 1 105 ? 4.043 1.767 5.664 1 97 105 ASN B CA 1
ATOM 2248 C C . ASN B 1 105 ? 2.66 2.324 5.984 1 97 105 ASN B C 1
ATOM 2250 O O . ASN B 1 105 ? 1.797 2.4 5.109 1 97 105 ASN B O 1
ATOM 2254 N N . LEU B 1 106 ? 2.414 2.699 7.254 1 97.06 106 LEU B N 1
ATOM 2255 C CA . LEU B 1 106 ? 1.078 3.082 7.695 1 97.06 106 LEU B CA 1
ATOM 2256 C C . LEU B 1 106 ? 0.561 4.27 6.891 1 97.06 106 LEU B C 1
ATOM 2258 O O . LEU B 1 106 ? -0.545 4.223 6.348 1 97.06 106 LEU B O 1
ATOM 2262 N N . LEU B 1 107 ? 1.374 5.312 6.742 1 98.62 107 LEU B N 1
ATOM 2263 C CA . LEU B 1 107 ? 0.949 6.512 6.027 1 98.62 107 LEU B CA 1
ATOM 2264 C C . LEU B 1 107 ? 0.617 6.191 4.574 1 98.62 107 LEU B C 1
ATOM 2266 O O . LEU B 1 107 ? -0.449 6.566 4.082 1 98.62 107 LEU B O 1
ATOM 2270 N N . THR B 1 108 ? 1.507 5.492 3.893 1 98.62 108 THR B N 1
ATOM 2271 C CA . THR B 1 108 ? 1.279 5.207 2.479 1 98.62 108 THR B CA 1
ATOM 2272 C C . THR B 1 108 ? 0.072 4.293 2.297 1 98.62 108 THR B C 1
ATOM 2274 O O . THR B 1 108 ? -0.648 4.395 1.303 1 98.62 108 THR B O 1
ATOM 2277 N N . CYS B 1 109 ? -0.178 3.375 3.232 1 97.81 109 CYS B N 1
ATOM 2278 C CA . CYS B 1 109 ? -1.383 2.553 3.186 1 97.81 109 CYS B CA 1
ATOM 2279 C C . CYS B 1 109 ? -2.635 3.412 3.324 1 97.81 109 CYS B C 1
ATOM 2281 O O . CYS B 1 109 ? -3.619 3.199 2.615 1 97.81 109 CYS B O 1
ATOM 2283 N N . ILE B 1 110 ? -2.605 4.402 4.25 1 98.38 110 ILE B N 1
ATOM 2284 C CA . ILE B 1 110 ? -3.736 5.301 4.449 1 98.38 110 ILE B CA 1
ATOM 2285 C C . ILE B 1 110 ? -4.031 6.059 3.158 1 98.38 110 ILE B C 1
ATOM 2287 O O . ILE B 1 110 ? -5.188 6.152 2.736 1 98.38 110 ILE B O 1
ATOM 2291 N N . ILE B 1 111 ? -2.971 6.559 2.537 1 98.69 111 ILE B N 1
ATOM 2292 C CA . ILE B 1 111 ? -3.137 7.348 1.322 1 98.69 111 ILE B CA 1
ATOM 2293 C C . ILE B 1 111 ? -3.684 6.465 0.202 1 98.69 111 ILE B C 1
ATOM 2295 O O . ILE B 1 111 ? -4.562 6.883 -0.552 1 98.69 111 ILE B O 1
ATOM 2299 N N . ARG B 1 112 ? -3.191 5.215 0.105 1 98.5 112 ARG B N 1
ATOM 2300 C CA . ARG B 1 112 ? -3.641 4.277 -0.92 1 98.5 112 ARG B CA 1
ATOM 2301 C C . ARG B 1 112 ? -5.121 3.951 -0.751 1 98.5 112 ARG B C 1
ATOM 2303 O O . ARG B 1 112 ? -5.824 3.713 -1.734 1 98.5 112 ARG B O 1
ATOM 2310 N N . ALA B 1 113 ? -5.605 4.039 0.513 1 97.5 113 ALA B N 1
ATOM 2311 C CA . ALA B 1 113 ? -6.992 3.699 0.832 1 97.5 113 ALA B CA 1
ATOM 2312 C C . ALA B 1 113 ? -7.828 4.957 1.055 1 97.5 113 ALA B C 1
ATOM 2314 O O . ALA B 1 113 ? -8.953 4.883 1.542 1 97.5 113 ALA B O 1
ATOM 2315 N N . TRP B 1 114 ? -7.273 6.113 0.835 1 98.12 114 TRP B N 1
ATOM 2316 C CA . TRP B 1 114 ? -7.969 7.371 1.09 1 98.12 114 TRP B CA 1
ATOM 2317 C C . TRP B 1 114 ? -9.156 7.531 0.15 1 98.12 114 TRP B C 1
ATOM 2319 O O . TRP B 1 114 ? -9.07 7.219 -1.039 1 98.12 114 TRP B O 1
ATOM 2329 N N . ASP B 1 115 ? -10.297 7.926 0.688 1 95.62 115 ASP B N 1
ATOM 2330 C CA . ASP B 1 115 ? -11.445 8.32 -0.126 1 95.62 115 ASP B CA 1
ATOM 2331 C C . ASP B 1 115 ? -11.164 9.625 -0.87 1 95.62 115 ASP B C 1
ATOM 2333 O O . ASP B 1 115 ? -11.148 10.703 -0.265 1 95.62 115 ASP B O 1
ATOM 2337 N N . THR B 1 116 ? -11.023 9.555 -2.158 1 93.88 116 THR B N 1
ATOM 2338 C CA . THR B 1 116 ? -10.57 10.703 -2.943 1 93.88 116 THR B CA 1
ATOM 2339 C C . THR B 1 116 ? -11.633 11.797 -2.971 1 93.88 116 THR B C 1
ATOM 2341 O O . THR B 1 116 ? -11.352 12.922 -3.389 1 93.88 116 THR B O 1
ATOM 2344 N N . SER B 1 117 ? -12.805 11.492 -2.539 1 94.81 117 SER B N 1
ATOM 2345 C CA . SER B 1 117 ? -13.828 12.523 -2.418 1 94.81 117 SER B CA 1
ATOM 2346 C C . SER B 1 117 ? -13.555 13.438 -1.222 1 94.81 117 SER B C 1
ATOM 2348 O O . SER B 1 117 ? -14.133 14.523 -1.118 1 94.81 117 SER B O 1
ATOM 2350 N N . LYS B 1 118 ? -12.758 13 -0.258 1 96.81 118 LYS B N 1
ATOM 2351 C CA . LYS B 1 118 ? -12.359 13.805 0.893 1 96.81 118 LYS B CA 1
ATOM 2352 C C . LYS B 1 118 ? -11.102 14.617 0.586 1 96.81 118 LYS B C 1
ATOM 2354 O O . LYS B 1 118 ? -10.234 14.164 -0.166 1 96.81 118 LYS B O 1
ATOM 2359 N N . PRO B 1 119 ? -10.984 15.781 1.178 1 98.12 119 PRO B N 1
ATOM 2360 C CA . PRO B 1 119 ? -9.82 16.625 0.879 1 98.12 119 PRO B CA 1
ATOM 2361 C C . PRO B 1 119 ? -8.516 16.062 1.442 1 98.12 119 PRO B C 1
ATOM 2363 O O . PRO B 1 119 ? -8.5 15.547 2.564 1 98.12 119 PRO B O 1
ATOM 2366 N N . LEU B 1 120 ? -7.508 16.094 0.658 1 98.69 120 LEU B N 1
ATOM 2367 C CA . LEU B 1 120 ? -6.141 15.758 1.044 1 98.69 120 LEU B CA 1
ATOM 2368 C C . LEU B 1 120 ? -5.18 16.875 0.663 1 98.69 120 LEU B C 1
ATOM 2370 O O . LEU B 1 120 ? -5.102 17.266 -0.505 1 98.69 120 LEU B O 1
ATOM 2374 N N . PHE B 1 121 ? -4.508 17.453 1.649 1 98.88 121 PHE B N 1
ATOM 2375 C CA . PHE B 1 121 ? -3.496 18.484 1.44 1 98.88 121 PHE B CA 1
ATOM 2376 C C . PHE B 1 121 ? -2.098 17.922 1.665 1 98.88 121 PHE B C 1
ATOM 2378 O O . PHE B 1 121 ? -1.882 17.125 2.586 1 98.88 121 PHE B O 1
ATOM 2385 N N . PHE B 1 122 ? -1.167 18.328 0.803 1 98.88 122 PHE B N 1
ATOM 2386 C CA . PHE B 1 122 ? 0.205 17.891 1.036 1 98.88 122 PHE B CA 1
ATOM 2387 C C . PHE B 1 122 ? 1.174 19.062 0.917 1 98.88 122 PHE B C 1
ATOM 2389 O O . PHE B 1 122 ? 0.974 19.953 0.096 1 98.88 122 PHE B O 1
ATOM 2396 N N . CYS B 1 123 ? 2.146 19.062 1.78 1 98.88 123 CYS B N 1
ATOM 2397 C CA . CYS B 1 123 ? 3.135 20.125 1.897 1 98.88 123 CYS B CA 1
ATOM 2398 C C . CYS B 1 123 ? 4.539 19.609 1.634 1 98.88 123 CYS B C 1
ATOM 2400 O O . CYS B 1 123 ? 5.242 19.203 2.564 1 98.88 123 CYS B O 1
ATOM 2402 N N . PRO B 1 124 ? 5.051 19.75 0.371 1 98.75 124 PRO B N 1
ATOM 2403 C CA . PRO B 1 124 ? 6.402 19.25 0.098 1 98.75 124 PRO B CA 1
ATOM 2404 C C . PRO B 1 124 ? 7.473 19.984 0.915 1 98.75 124 PRO B C 1
ATOM 2406 O O . PRO B 1 124 ? 7.344 21.172 1.181 1 98.75 124 PRO B O 1
ATOM 2409 N N . ALA B 1 125 ? 8.406 19.281 1.349 1 98.06 125 ALA B N 1
ATOM 2410 C CA . ALA B 1 125 ? 9.555 19.812 2.08 1 98.06 125 ALA B CA 1
ATOM 2411 C C . ALA B 1 125 ? 10.805 18.969 1.829 1 98.06 125 ALA B C 1
ATOM 2413 O O . ALA B 1 125 ? 10.883 17.812 2.275 1 98.06 125 ALA B O 1
ATOM 2414 N N . MET B 1 126 ? 11.797 19.547 1.162 1 96.81 126 MET B N 1
ATOM 2415 C CA . MET B 1 126 ? 13.023 18.844 0.784 1 96.81 126 MET B CA 1
ATOM 2416 C C . MET B 1 126 ? 14.117 19.828 0.387 1 96.81 126 MET B C 1
ATOM 2418 O O . MET B 1 126 ? 13.867 21.031 0.31 1 96.81 126 MET B O 1
ATOM 2422 N N . ASN B 1 127 ? 15.281 19.312 0.281 1 94.75 127 ASN B N 1
ATOM 2423 C CA . ASN B 1 127 ? 16.375 20.156 -0.189 1 94.75 127 ASN B CA 1
ATOM 2424 C C . ASN B 1 127 ? 16.109 20.688 -1.599 1 94.75 127 ASN B C 1
ATOM 2426 O O . ASN B 1 127 ? 15.445 20.016 -2.398 1 94.75 127 ASN B O 1
ATOM 2430 N N . THR B 1 128 ? 16.703 21.781 -1.937 1 95.62 128 THR B N 1
ATOM 2431 C CA . THR B 1 128 ? 16.5 22.438 -3.219 1 95.62 128 THR B CA 1
ATOM 2432 C C . THR B 1 128 ? 16.875 21.516 -4.375 1 95.62 128 THR B C 1
ATOM 2434 O O . THR B 1 128 ? 16.156 21.453 -5.379 1 95.62 128 THR B O 1
ATOM 2437 N N . ARG B 1 129 ? 17.969 20.797 -4.258 1 95.5 129 ARG B N 1
ATOM 2438 C CA . ARG B 1 129 ? 18.406 19.906 -5.324 1 95.5 129 ARG B CA 1
ATOM 2439 C C . ARG B 1 129 ? 17.391 18.781 -5.555 1 95.5 129 ARG B C 1
ATOM 2441 O O . ARG B 1 129 ? 17.172 18.375 -6.695 1 95.5 129 ARG B O 1
ATOM 2448 N N . MET B 1 130 ? 16.812 18.312 -4.457 1 96.88 130 MET B N 1
ATOM 2449 C CA . MET B 1 130 ? 15.789 17.281 -4.574 1 96.88 130 MET B CA 1
ATOM 2450 C C . MET B 1 130 ? 14.531 17.828 -5.23 1 96.88 130 MET B C 1
ATOM 2452 O O . MET B 1 130 ? 13.938 17.172 -6.09 1 96.88 130 MET B O 1
ATOM 2456 N N . TYR B 1 131 ? 14.195 19.031 -4.855 1 97.19 131 TYR B N 1
ATOM 2457 C CA . TYR B 1 131 ? 12.969 19.656 -5.363 1 97.19 131 TYR B CA 1
ATOM 2458 C C . TYR B 1 131 ? 13.078 19.906 -6.863 1 97.19 131 TYR B C 1
ATOM 2460 O O . TYR B 1 131 ? 12.109 19.75 -7.602 1 97.19 131 TYR B O 1
ATOM 2468 N N . LEU B 1 132 ? 14.188 20.219 -7.281 1 96.19 132 LEU B N 1
ATOM 2469 C CA . LEU B 1 132 ? 14.398 20.609 -8.672 1 96.19 132 LEU B CA 1
ATOM 2470 C C . LEU B 1 132 ? 14.617 19.375 -9.555 1 96.19 132 LEU B C 1
ATOM 2472 O O . LEU B 1 132 ? 14.711 19.5 -10.773 1 96.19 132 LEU B O 1
ATOM 2476 N N . HIS B 1 133 ? 14.805 18.234 -8.93 1 97.06 133 HIS B N 1
ATOM 2477 C CA . HIS B 1 133 ? 14.914 17.016 -9.727 1 97.06 133 HIS B CA 1
ATOM 2478 C C . HIS B 1 133 ? 13.742 16.891 -10.695 1 97.06 133 HIS B C 1
ATOM 2480 O O . HIS B 1 133 ? 12.594 17.141 -10.328 1 97.06 133 HIS B O 1
ATOM 2486 N N . PRO B 1 134 ? 13.883 16.438 -11.906 1 97.12 134 PRO B N 1
ATOM 2487 C CA . PRO B 1 134 ? 12.828 16.391 -12.922 1 97.12 134 PRO B CA 1
ATOM 2488 C C . PRO B 1 134 ? 11.617 15.578 -12.484 1 97.12 134 PRO B C 1
ATOM 2490 O O . PRO B 1 134 ? 10.492 15.852 -12.922 1 97.12 134 PRO B O 1
ATOM 2493 N N . LEU B 1 135 ? 11.75 14.695 -11.578 1 97.5 135 LEU B N 1
ATOM 2494 C CA . LEU B 1 135 ? 10.664 13.812 -11.164 1 97.5 135 LEU B CA 1
ATOM 2495 C C . LEU B 1 135 ? 9.688 14.555 -10.25 1 97.5 135 LEU B C 1
ATOM 2497 O O . LEU B 1 135 ? 8.492 14.242 -10.219 1 97.5 135 LEU B O 1
ATOM 2501 N N . THR B 1 136 ? 10.266 15.492 -9.477 1 98.31 136 THR B N 1
ATOM 2502 C CA . THR B 1 136 ? 9.469 16.109 -8.422 1 98.31 136 THR B CA 1
ATOM 2503 C C . THR B 1 136 ? 8.227 16.781 -9.016 1 98.31 136 THR B C 1
ATOM 2505 O O . THR B 1 136 ? 7.109 16.547 -8.547 1 98.31 136 THR B O 1
ATOM 2508 N N . ALA B 1 137 ? 8.453 17.484 -10.047 1 97.88 137 ALA B N 1
ATOM 2509 C CA . ALA B 1 137 ? 7.336 18.188 -10.672 1 97.88 137 ALA B CA 1
ATOM 2510 C C . ALA B 1 137 ? 6.297 17.203 -11.203 1 97.88 137 ALA B C 1
ATOM 2512 O O . ALA B 1 137 ? 5.094 17.406 -11.008 1 97.88 137 ALA B O 1
ATOM 2513 N N . SER B 1 138 ? 6.754 16.156 -11.875 1 98.06 138 SER B N 1
ATOM 2514 C CA . SER B 1 138 ? 5.836 15.164 -12.438 1 98.06 138 SER B CA 1
ATOM 2515 C C . SER B 1 138 ? 5.062 14.438 -11.336 1 98.06 138 SER B C 1
ATOM 2517 O O . SER B 1 138 ? 3.877 14.141 -11.5 1 98.06 138 SER B O 1
ATOM 2519 N N . GLN B 1 139 ? 5.699 14.172 -10.273 1 98.5 139 GLN B N 1
ATOM 2520 C CA . GLN B 1 139 ? 5.062 13.469 -9.164 1 98.5 139 GLN B CA 1
ATOM 2521 C C . GLN B 1 139 ? 4.02 14.352 -8.484 1 98.5 139 GLN B C 1
ATOM 2523 O O . GLN B 1 139 ? 2.938 13.883 -8.125 1 98.5 139 GLN B O 1
ATOM 2528 N N . ILE B 1 140 ? 4.316 15.617 -8.281 1 98.56 140 ILE B N 1
ATOM 2529 C CA . ILE B 1 140 ? 3.367 16.562 -7.715 1 98.56 140 ILE B CA 1
ATOM 2530 C C . ILE B 1 140 ? 2.146 16.688 -8.625 1 98.56 140 ILE B C 1
ATOM 2532 O O . ILE B 1 140 ? 1.007 16.625 -8.156 1 98.56 140 ILE B O 1
ATOM 2536 N N . LEU B 1 141 ? 2.371 16.766 -9.891 1 98.25 141 LEU B N 1
ATOM 2537 C CA . LEU B 1 141 ? 1.279 16.875 -10.852 1 98.25 141 LEU B CA 1
ATOM 2538 C C . LEU B 1 141 ? 0.396 15.633 -10.812 1 98.25 141 LEU B C 1
ATOM 2540 O O . LEU B 1 141 ? -0.826 15.727 -10.945 1 98.25 141 LEU B O 1
ATOM 2544 N N . GLN B 1 142 ? 0.984 14.5 -10.664 1 97.5 142 GLN B N 1
ATOM 2545 C CA . GLN B 1 142 ? 0.239 13.25 -10.562 1 97.5 142 GLN B CA 1
ATOM 2546 C C . GLN B 1 142 ? -0.706 13.273 -9.359 1 97.5 142 GLN B C 1
ATOM 2548 O O . GLN B 1 142 ? -1.877 12.906 -9.477 1 97.5 142 GLN B O 1
ATOM 2553 N N . LEU B 1 143 ? -0.225 13.703 -8.18 1 98.38 143 LEU B N 1
ATOM 2554 C CA . LEU B 1 143 ? -1.067 13.797 -6.996 1 98.38 143 LEU B CA 1
ATOM 2555 C C . LEU B 1 143 ? -2.217 14.773 -7.219 1 98.38 143 LEU B C 1
ATOM 2557 O O . LEU B 1 143 ? -3.359 14.484 -6.855 1 98.38 143 LEU B O 1
ATOM 2561 N N . GLU B 1 144 ? -1.88 15.867 -7.836 1 98.31 144 GLU B N 1
ATOM 2562 C CA . GLU B 1 144 ? -2.896 16.875 -8.094 1 98.31 144 GLU B CA 1
ATOM 2563 C C . GLU B 1 144 ? -3.969 16.359 -9.047 1 98.31 144 GLU B C 1
ATOM 2565 O O . GLU B 1 144 ? -5.137 16.734 -8.938 1 98.31 144 GLU B O 1
ATOM 2570 N N . SER B 1 145 ? -3.578 15.469 -9.984 1 97.62 145 SER B N 1
ATOM 2571 C CA . SER B 1 145 ? -4.523 14.898 -10.938 1 97.62 145 SER B CA 1
ATOM 2572 C C . SER B 1 145 ? -5.57 14.039 -10.234 1 97.62 145 SER B C 1
ATOM 2574 O O . SER B 1 145 ? -6.645 13.781 -10.789 1 97.62 145 SER B O 1
ATOM 2576 N N . TRP B 1 146 ? -5.328 13.594 -9.008 1 97 146 TRP B N 1
ATOM 2577 C CA . TRP B 1 146 ? -6.273 12.781 -8.25 1 97 146 TRP B CA 1
ATOM 2578 C C . TRP B 1 146 ? -7.156 13.656 -7.371 1 97 146 TRP B C 1
ATOM 2580 O O . TRP B 1 146 ? -8.008 13.156 -6.633 1 97 146 TRP B O 1
ATOM 2590 N N . GLY B 1 147 ? -6.848 15.023 -7.367 1 97.06 147 GLY B N 1
ATOM 2591 C CA . GLY B 1 147 ? -7.637 15.961 -6.578 1 97.06 147 GLY B CA 1
ATOM 2592 C C . GLY B 1 147 ? -6.949 16.375 -5.293 1 97.06 147 GLY B C 1
ATOM 2593 O O . GLY B 1 147 ? -7.523 17.125 -4.492 1 97.06 147 GLY B O 1
ATOM 2594 N N . TYR B 1 148 ? -5.734 15.805 -5.047 1 98.19 148 TYR B N 1
ATOM 2595 C CA . TYR B 1 148 ? -4.984 16.25 -3.875 1 98.19 148 TYR B CA 1
ATOM 2596 C C . TYR B 1 148 ? -4.5 17.688 -4.051 1 98.19 148 TYR B C 1
ATOM 2598 O O . TYR B 1 148 ? -4.215 18.125 -5.172 1 98.19 148 TYR B O 1
ATOM 2606 N N . LYS B 1 149 ? -4.406 18.391 -2.982 1 98.44 149 LYS B N 1
ATOM 2607 C CA . LYS B 1 149 ? -4.09 19.812 -3.064 1 98.44 149 LYS B CA 1
ATOM 2608 C C . LYS B 1 149 ? -2.713 20.094 -2.469 1 98.44 149 LYS B C 1
ATOM 2610 O O . LYS B 1 149 ? -2.451 19.766 -1.31 1 98.44 149 LYS B O 1
ATOM 2615 N N . GLN B 1 150 ? -1.934 20.734 -3.24 1 98.69 150 GLN B N 1
ATOM 2616 C CA . GLN B 1 150 ? -0.601 21.125 -2.791 1 98.69 150 GLN B CA 1
ATOM 2617 C C . GLN B 1 150 ? -0.636 22.438 -2.035 1 98.69 150 GLN B C 1
ATOM 2619 O O . GLN B 1 150 ? -1.345 23.375 -2.434 1 98.69 150 GLN B O 1
ATOM 2624 N N . ILE B 1 151 ? 0.016 22.531 -0.978 1 98.62 151 ILE B N 1
ATOM 2625 C CA . ILE B 1 151 ? 0.479 23.781 -0.388 1 98.62 151 ILE B CA 1
ATOM 2626 C C . ILE B 1 151 ? 1.971 23.969 -0.665 1 98.62 151 ILE B C 1
ATOM 2628 O O . ILE B 1 151 ? 2.807 23.297 -0.052 1 98.62 151 ILE B O 1
ATOM 2632 N N . PRO B 1 152 ? 2.309 24.797 -1.558 1 97.88 152 PRO B N 1
ATOM 2633 C CA . PRO B 1 152 ? 3.627 24.781 -2.195 1 97.88 152 PRO B CA 1
ATOM 2634 C C . PRO B 1 152 ? 4.75 25.172 -1.233 1 97.88 152 PRO B C 1
ATOM 2636 O O . PRO B 1 152 ? 4.52 25.906 -0.276 1 97.88 152 PRO B O 1
ATOM 2639 N N . CYS B 1 153 ? 5.949 24.688 -1.538 1 95.44 153 CYS B N 1
ATOM 2640 C CA . CYS B 1 153 ? 7.176 25.062 -0.845 1 95.44 153 CYS B CA 1
ATOM 2641 C C . CYS B 1 153 ? 7.461 26.547 -1.015 1 95.44 153 CYS B C 1
ATOM 2643 O O . CYS B 1 153 ? 6.891 27.203 -1.895 1 95.44 153 CYS B O 1
ATOM 2645 N N . ILE B 1 154 ? 8.281 26.969 -0.216 1 95.25 154 ILE B N 1
ATOM 2646 C CA . ILE B 1 154 ? 8.734 28.344 -0.344 1 95.25 154 ILE B CA 1
ATOM 2647 C C . ILE B 1 154 ? 10.258 28.391 -0.449 1 95.25 154 ILE B C 1
ATOM 2649 O O . ILE B 1 154 ? 10.922 27.375 -0.221 1 95.25 154 ILE B O 1
ATOM 2653 N N . SER B 1 155 ? 10.781 29.531 -0.93 1 93.75 155 SER B N 1
ATOM 2654 C CA . SER B 1 155 ? 12.227 29.766 -0.962 1 93.75 155 SER B CA 1
ATOM 2655 C C . SER B 1 155 ? 12.711 30.406 0.337 1 93.75 155 SER B C 1
ATOM 2657 O O . SER B 1 155 ? 12.156 31.406 0.788 1 93.75 155 SER B O 1
ATOM 2659 N N . LYS B 1 156 ? 13.711 29.75 0.966 1 88.5 156 LYS B N 1
ATOM 2660 C CA . LYS B 1 156 ? 14.359 30.297 2.158 1 88.5 156 LYS B CA 1
ATOM 2661 C C . LYS B 1 156 ? 15.641 29.531 2.477 1 88.5 156 LYS B C 1
ATOM 2663 O O . LYS B 1 156 ? 16.078 28.672 1.702 1 88.5 156 LYS B O 1
ATOM 2668 N N . THR B 1 157 ? 16.266 30.062 3.443 1 86.19 157 THR B N 1
ATOM 2669 C CA . THR B 1 157 ? 17.391 29.25 3.918 1 86.19 157 THR B CA 1
ATOM 2670 C C . THR B 1 157 ? 16.906 27.953 4.535 1 86.19 157 THR B C 1
ATOM 2672 O O . THR B 1 157 ? 16.141 27.953 5.504 1 86.19 157 THR B O 1
ATOM 2675 N N . LEU B 1 158 ? 17.406 26.844 3.938 1 81.75 158 LEU B N 1
ATOM 2676 C CA . LEU B 1 158 ? 16.969 25.516 4.34 1 81.75 158 LEU B CA 1
ATOM 2677 C C . LEU B 1 158 ? 17.719 25.031 5.57 1 81.75 158 LEU B C 1
ATOM 2679 O O . LEU B 1 158 ? 18.734 25.625 5.953 1 81.75 158 LEU B O 1
ATOM 2683 N N . MET B 1 159 ? 17.25 24 6.188 1 76.56 159 MET B N 1
ATOM 2684 C CA . MET B 1 159 ? 17.828 23.453 7.418 1 76.56 159 MET B CA 1
ATOM 2685 C C . MET B 1 159 ? 19.234 22.938 7.18 1 76.56 159 MET B C 1
ATOM 2687 O O . MET B 1 159 ? 20.062 22.938 8.094 1 76.56 159 MET B O 1
ATOM 2691 N N . CYS B 1 160 ? 19.469 22.547 5.949 1 76.31 160 CYS B N 1
ATOM 2692 C CA . CYS B 1 160 ? 20.781 22.031 5.594 1 76.31 160 CYS B CA 1
ATOM 2693 C C . CYS B 1 160 ? 21.766 23.156 5.348 1 76.31 160 CYS B C 1
ATOM 2695 O O . CYS B 1 160 ? 22.969 22.922 5.16 1 76.31 160 CYS B O 1
ATOM 2697 N N . GLY B 1 161 ? 21.266 24.453 5.375 1 83.31 161 GLY B N 1
ATOM 2698 C CA . GLY B 1 161 ? 22.141 25.609 5.188 1 83.31 161 GLY B CA 1
ATOM 2699 C C . GLY B 1 161 ? 22.062 26.188 3.789 1 83.31 161 GLY B C 1
ATOM 2700 O O . GLY B 1 161 ? 22.469 27.328 3.562 1 83.31 161 GLY B O 1
ATOM 2701 N N . ASP B 1 162 ? 21.484 25.438 2.84 1 82.56 162 ASP B N 1
ATOM 2702 C CA . ASP B 1 162 ? 21.297 25.906 1.475 1 82.56 162 ASP B CA 1
ATOM 2703 C C . ASP B 1 162 ? 20.156 26.922 1.396 1 82.56 162 ASP B C 1
ATOM 2705 O O . ASP B 1 162 ? 19.234 26.875 2.217 1 82.56 162 ASP B O 1
ATOM 2709 N N . THR B 1 163 ? 20.328 27.938 0.574 1 86.69 163 THR B N 1
ATOM 2710 C CA . THR B 1 163 ? 19.234 28.859 0.292 1 86.69 163 THR B CA 1
ATOM 2711 C C . THR B 1 163 ? 18.594 28.547 -1.065 1 86.69 163 THR B C 1
ATOM 2713 O O . THR B 1 163 ? 19.312 28.344 -2.051 1 86.69 163 THR B O 1
ATOM 2716 N N . GLY B 1 164 ? 17.297 28.344 -1.033 1 90.75 164 GLY B N 1
ATOM 2717 C CA . GLY B 1 164 ? 16.594 28.047 -2.27 1 90.75 164 GLY B CA 1
ATOM 2718 C C . GLY B 1 164 ? 15.195 27.516 -2.043 1 90.75 164 GLY B C 1
ATOM 2719 O O . GLY B 1 164 ? 14.648 27.641 -0.945 1 90.75 164 GLY B O 1
ATOM 2720 N N . ILE B 1 165 ? 14.57 27.078 -3.125 1 95.25 165 ILE B N 1
ATOM 2721 C CA . ILE B 1 165 ? 13.203 26.547 -3.074 1 95.25 165 ILE B CA 1
ATOM 2722 C C . ILE B 1 165 ? 13.211 25.141 -2.479 1 95.25 165 ILE B C 1
ATOM 2724 O O . ILE B 1 165 ? 14.148 24.375 -2.705 1 95.25 165 ILE B O 1
ATOM 2728 N N . GLY B 1 166 ? 12.234 24.781 -1.646 1 95.75 166 GLY B N 1
ATOM 2729 C CA . GLY B 1 166 ? 12.133 23.438 -1.12 1 95.75 166 GLY B CA 1
ATOM 2730 C C . GLY B 1 166 ? 11.695 23.391 0.332 1 95.75 166 GLY B C 1
ATOM 2731 O O . GLY B 1 166 ? 11.352 22.328 0.848 1 95.75 166 GLY B O 1
ATOM 2732 N N . ALA B 1 167 ? 11.68 24.562 0.969 1 96.38 167 ALA B N 1
ATOM 2733 C CA . ALA B 1 167 ? 11.242 24.641 2.359 1 96.38 167 ALA B CA 1
ATOM 2734 C C . ALA B 1 167 ? 9.727 24.516 2.467 1 96.38 167 ALA B C 1
ATOM 2736 O O . ALA B 1 167 ? 8.992 25.047 1.635 1 96.38 167 ALA B O 1
ATOM 2737 N N . MET B 1 168 ? 9.281 23.828 3.467 1 97.88 168 MET B N 1
ATOM 2738 C CA . MET B 1 168 ? 7.844 23.719 3.695 1 97.88 168 MET B CA 1
ATOM 2739 C C . MET B 1 168 ? 7.223 25.094 3.895 1 97.88 168 MET B C 1
ATOM 2741 O O . MET B 1 168 ? 7.84 25.984 4.492 1 97.88 168 MET B O 1
ATOM 2745 N N . ALA B 1 169 ? 6 25.281 3.439 1 98 169 ALA B N 1
ATOM 2746 C CA . ALA B 1 169 ? 5.246 26.5 3.707 1 98 169 ALA B CA 1
ATOM 2747 C C . ALA B 1 169 ? 5.168 26.781 5.207 1 98 169 ALA B C 1
ATOM 2749 O O . ALA B 1 169 ? 5.145 25.844 6.016 1 98 169 ALA B O 1
ATOM 2750 N N . PRO B 1 170 ? 5.16 28.078 5.594 1 97.69 170 PRO B N 1
ATOM 2751 C CA . PRO B 1 170 ? 4.988 28.406 7.012 1 97.69 170 PRO B CA 1
ATOM 2752 C C . PRO B 1 170 ? 3.713 27.812 7.602 1 97.69 170 PRO B C 1
ATOM 2754 O O . PRO B 1 170 ? 2.705 27.688 6.902 1 97.69 170 PRO B O 1
ATOM 2757 N N . VAL B 1 171 ? 3.746 27.469 8.883 1 98.44 171 VAL B N 1
ATOM 2758 C CA . VAL B 1 171 ? 2.658 26.797 9.578 1 98.44 171 VAL B CA 1
ATOM 2759 C C . VAL B 1 171 ? 1.368 27.594 9.422 1 98.44 171 VAL B C 1
ATOM 2761 O O . VAL B 1 171 ? 0.309 27.031 9.141 1 98.44 171 VAL B O 1
ATOM 2764 N N . ASP B 1 172 ? 1.493 28.922 9.539 1 98.19 172 ASP B N 1
ATOM 2765 C CA . ASP B 1 172 ? 0.31 29.766 9.445 1 98.19 172 ASP B CA 1
ATOM 2766 C C . ASP B 1 172 ? -0.318 29.688 8.055 1 98.19 172 ASP B C 1
ATOM 2768 O O . ASP B 1 172 ? -1.542 29.719 7.918 1 98.19 172 ASP B O 1
ATOM 2772 N N . VAL B 1 173 ? 0.483 29.609 7.055 1 98.19 173 VAL B N 1
ATOM 2773 C CA . VAL B 1 173 ? 0.002 29.5 5.68 1 98.19 173 VAL B CA 1
ATOM 2774 C C . VAL B 1 173 ? -0.722 28.172 5.48 1 98.19 173 VAL B C 1
ATOM 2776 O O . VAL B 1 173 ? -1.806 28.125 4.895 1 98.19 173 VAL B O 1
ATOM 2779 N N . ILE B 1 174 ? -0.168 27.062 5.961 1 98.62 174 ILE B N 1
ATOM 2780 C CA . ILE B 1 174 ? -0.762 25.734 5.844 1 98.62 174 ILE B CA 1
ATOM 2781 C C . ILE B 1 174 ? -2.137 25.734 6.508 1 98.62 174 ILE B C 1
ATOM 2783 O O . ILE B 1 174 ? -3.129 25.344 5.891 1 98.62 174 ILE B O 1
ATOM 2787 N N . VAL B 1 175 ? -2.219 26.219 7.75 1 98.5 175 VAL B N 1
ATOM 2788 C CA . VAL B 1 175 ? -3.453 26.203 8.531 1 98.5 175 VAL B CA 1
ATOM 2789 C C . VAL B 1 175 ? -4.508 27.062 7.848 1 98.5 175 VAL B C 1
ATOM 2791 O O . VAL B 1 175 ? -5.656 26.641 7.691 1 98.5 175 VAL B O 1
ATOM 2794 N N . ASN B 1 176 ? -4.094 28.219 7.426 1 97.75 176 ASN B N 1
ATOM 2795 C CA . ASN B 1 176 ? -5.02 29.125 6.758 1 97.75 176 ASN B CA 1
ATOM 2796 C C . ASN B 1 176 ? -5.555 28.531 5.461 1 97.75 176 ASN B C 1
ATOM 2798 O O . ASN B 1 176 ? -6.75 28.625 5.18 1 97.75 176 ASN B O 1
ATOM 2802 N N . ASP B 1 177 ? -4.672 27.969 4.633 1 97.56 177 ASP B N 1
ATOM 2803 C CA . ASP B 1 177 ? -5.082 27.375 3.361 1 97.56 177 ASP B CA 1
ATOM 2804 C C . ASP B 1 177 ? -6.086 26.25 3.576 1 97.56 177 ASP B C 1
ATOM 2806 O O . ASP B 1 177 ? -7.062 26.125 2.834 1 97.56 177 ASP B O 1
ATOM 2810 N N . VAL B 1 178 ? -5.844 25.375 4.566 1 97.75 178 VAL B N 1
ATOM 2811 C CA . VAL B 1 178 ? -6.746 24.266 4.875 1 97.75 178 VAL B CA 1
ATOM 2812 C C . VAL B 1 178 ? -8.102 24.812 5.316 1 97.75 178 VAL B C 1
ATOM 2814 O O . VAL B 1 178 ? -9.141 24.391 4.805 1 97.75 178 VAL B O 1
ATOM 2817 N N . VAL B 1 179 ? -8.109 25.844 6.199 1 96.75 179 VAL B N 1
ATOM 2818 C CA . VAL B 1 179 ? -9.336 26.391 6.762 1 96.75 179 VAL B CA 1
ATOM 2819 C C . VAL B 1 179 ? -10.148 27.062 5.66 1 96.75 179 VAL B C 1
ATOM 2821 O O . VAL B 1 179 ? -11.359 26.844 5.551 1 96.75 179 VAL B O 1
ATOM 2824 N N . VAL B 1 180 ? -9.5 27.828 4.797 1 95.5 180 VAL B N 1
ATOM 2825 C CA . VAL B 1 180 ? -10.172 28.562 3.738 1 95.5 180 VAL B CA 1
ATOM 2826 C C . VAL B 1 180 ? -10.766 27.594 2.723 1 95.5 180 VAL B C 1
ATOM 2828 O O . VAL B 1 180 ? -11.875 27.812 2.223 1 95.5 180 VAL B O 1
ATOM 2831 N N . SER B 1 181 ? -10.062 26.547 2.406 1 93.75 181 SER B N 1
ATOM 2832 C CA . SER B 1 181 ? -10.516 25.562 1.425 1 93.75 181 SER B CA 1
ATOM 2833 C C . SER B 1 181 ? -11.766 24.828 1.906 1 93.75 181 SER B C 1
ATOM 2835 O O . SER B 1 181 ? -12.594 24.406 1.097 1 93.75 181 SER B O 1
ATOM 2837 N N . LEU B 1 182 ? -11.93 24.641 3.191 1 91.31 182 LEU B N 1
ATOM 2838 C CA . LEU B 1 182 ? -13.055 23.906 3.752 1 91.31 182 LEU B CA 1
ATOM 2839 C C . LEU B 1 182 ? -14.281 24.797 3.875 1 91.31 182 LEU B C 1
ATOM 2841 O O . LEU B 1 182 ? -15.398 24.312 4.035 1 91.31 182 LEU B O 1
ATOM 2845 N N . SER B 1 183 ? -14.117 26.109 3.939 1 85.56 183 SER B N 1
ATOM 2846 C CA . SER B 1 183 ? -15.219 27.062 4.035 1 85.56 183 SER B CA 1
ATOM 2847 C C . SER B 1 183 ? -15.891 27.266 2.68 1 85.56 183 SER B C 1
ATOM 2849 O O . SER B 1 183 ? -17.047 27.703 2.613 1 85.56 183 SER B O 1
ATOM 2851 N N . ASN B 1 184 ? -15.266 26.859 1.535 1 72.19 184 ASN B N 1
ATOM 2852 C CA . ASN B 1 184 ? -15.828 27.016 0.197 1 72.19 184 ASN B CA 1
ATOM 2853 C C . ASN B 1 184 ? -16.5 25.734 -0.283 1 72.19 184 ASN B C 1
ATOM 2855 O O . ASN B 1 184 ? -17.172 25.719 -1.312 1 72.19 184 ASN B O 1
#

Secondary structure (DSSP, 8-state):
---EEEEEE-SSGGGGGHHHHHHHHHHTT-EEEEEE-TTGGGTS-HHHHHTTT-EEEETTHHHHS-SSTT---HHHHHHHH-SEEEEEEE-HHHHHHHHTT---SHHHHHHHT--TTS-EEEEE---HHHHTSHHHHHHHHHHHHTT-EE---EEEE-TTS-EEEEEPPPHHHHHHHHHHHHH-/-PPEEEEEE-SSGGGGGHHHHHHHHHHTT-EEEEEE-TTGGGTS-HHHHHTTT-EEEETTHHHHT-SSTT---HHHHHHHH-SEEEEEEE-HHHHHHHHTT---SHHHHHHHT--TTS-EEEEE---HHHHTSHHHHHHHHHHHHTT-EE---EEEE-TTS-EEEEEPPPHHHHHHHHHHHHH-

Organism: Bemisia tabaci (NCBI:txid7038)

Nearest PDB structures (foldseek):
  1mvn-assembly1_A  TM=9.762E-01  e=1.425E-24  Arabidopsis thaliana
  1e20-assembly1_A  TM=9.379E-01  e=1.009E-22  Arabidopsis thaliana
  1mvl-assembly1_A  TM=9.635E-01  e=7.995E-22  Arabidopsis thaliana
  1qzu-assembly1_A  TM=9.724E-01  e=8.765E-19  Homo sapiens
  6eoa-assembly1_A  TM=8.664E-01  e=1.877E-15  Cryptococcus neoformans

Solvent-accessible surface area (backbone atoms only — not comparable to full-atom values): 19133 Å² total; per-residue (Å²): 129,72,53,28,35,35,40,30,27,23,61,26,79,66,18,58,47,41,64,60,45,52,51,54,42,43,72,74,54,37,44,62,37,37,38,38,38,74,59,15,47,79,46,35,59,65,67,64,47,39,73,70,76,32,57,72,42,42,50,73,51,50,61,70,53,50,87,50,96,87,42,60,51,53,41,58,50,54,43,66,65,31,55,31,40,36,30,52,25,32,14,61,35,59,47,29,32,54,57,69,66,44,53,89,45,41,67,35,36,21,61,74,64,44,62,68,88,44,58,34,39,37,20,42,22,42,56,41,45,37,50,66,29,80,59,41,60,56,36,54,52,52,42,41,73,63,62,36,39,76,44,63,47,35,71,41,74,36,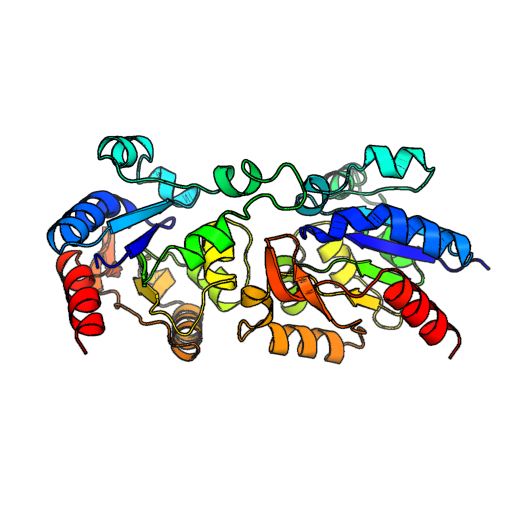65,64,66,50,72,39,50,18,34,50,48,54,64,68,57,54,52,49,53,56,54,54,62,72,75,106,130,73,53,28,34,35,41,32,28,23,60,27,78,65,19,58,48,42,65,60,44,51,51,54,42,42,75,72,55,39,43,62,38,36,38,38,39,75,59,14,47,79,48,36,57,64,65,65,48,40,73,68,76,30,58,70,43,41,51,75,53,50,61,70,54,54,86,52,91,61,34,59,46,48,41,58,51,53,41,68,66,30,57,30,39,36,29,52,24,32,14,67,66,60,46,54,32,53,58,55,47,34,34,90,44,40,68,36,35,20,60,44,37,38,60,67,90,41,58,34,39,37,21,43,22,43,56,41,72,60,49,67,35,79,59,42,58,55,37,53,50,52,41,40,74,63,63,37,40,78,45,64,47,34,71,41,75,35,96,88,67,51,73,39,50,18,34,50,46,55,62,68,56,54,52,50,53,56,54,55,62,71,76,106

Foldseek 3Di:
DAAEEEEEEEQFLQLLCVQVLVVVLVVVRHQYAYEYEPNSCVNDPPVVVVVVVHHYHYQVVQPVQDDDDPTDRVLLVVLVRHLEYEYPADELVNLVCLLVLHQDGSVSSNSNNHDLVGEYEYWFAYDQVSCPPPVNVVSVVSCVVSVYHYDAFDFQQHPVRDTGTGHTDDSVSSSVVVVVVVVD/DAAEEEEEEEQFLQLLCVVVLVVLLVVVRHQYAYEYEPNSCVNDPPVVVVVVVHHYHYQVNQPVQDDDPPTDRVLLVVLVRHLEYEYPADELVNLVCLLVQHDDGSVSSNSNNHDLVGEYEYWFAYDQVSCPPPVNVVSVVSCVVSVYHYDAFDFQQHPVRDTGTGHTDDSVSSSVVVVVVVVD

pLDDT: mean 93.96, std 7.29, range [62.28, 98.94]

InterPro domains:
  IPR003382 Flavoprotein [PF02441] (3-178)
  IPR036551 Flavin prenyltransferase-like [G3DSA:3.40.50.1950] (1-184)
  IPR036551 Flavin prenyltransferase-like [SSF52507] (2-182)